Protein AF-A0A673VQR7-F1 (afdb_monomer_lite)

Structure (mmCIF, N/CA/C/O backbone):
data_AF-A0A673VQR7-F1
#
_entry.id   AF-A0A673VQR7-F1
#
loop_
_atom_site.group_PDB
_atom_site.id
_atom_site.type_symbol
_atom_site.label_atom_id
_atom_site.label_alt_id
_atom_site.label_comp_id
_atom_site.label_asym_id
_atom_site.label_entity_id
_atom_site.label_seq_id
_atom_site.pdbx_PDB_ins_code
_atom_site.Cartn_x
_atom_site.Cartn_y
_atom_site.Cartn_z
_atom_site.occupancy
_atom_site.B_iso_or_equiv
_atom_site.auth_seq_id
_atom_site.auth_comp_id
_atom_site.auth_asym_id
_atom_site.auth_atom_id
_atom_site.pdbx_PDB_model_num
ATOM 1 N N . MET A 1 1 ? 17.923 71.046 -31.765 1.00 46.88 1 MET A N 1
ATOM 2 C CA . MET A 1 1 ? 18.774 70.161 -30.947 1.00 46.88 1 MET A CA 1
ATOM 3 C C . MET A 1 1 ? 18.664 70.603 -29.501 1.00 46.88 1 MET A C 1
ATOM 5 O O . MET A 1 1 ? 19.241 71.619 -29.149 1.00 46.88 1 MET A O 1
ATOM 9 N N . ALA A 1 2 ? 17.861 69.900 -28.710 1.00 30.30 2 ALA A N 1
ATOM 10 C CA . ALA A 1 2 ? 17.860 69.980 -27.254 1.00 30.30 2 ALA A CA 1
ATOM 11 C C . ALA A 1 2 ? 17.205 68.692 -26.740 1.00 30.30 2 ALA A C 1
ATOM 13 O O . ALA A 1 2 ? 16.078 68.370 -27.104 1.00 30.30 2 ALA A O 1
ATOM 14 N N . SER A 1 3 ? 17.994 67.927 -26.002 1.00 34.25 3 SER A N 1
ATOM 15 C CA . SER A 1 3 ? 17.718 66.640 -25.373 1.00 34.25 3 SER A CA 1
ATOM 16 C C . SER A 1 3 ? 16.783 66.777 -24.167 1.00 34.25 3 SER A C 1
ATOM 18 O O . SER A 1 3 ? 17.004 67.647 -23.326 1.00 34.25 3 SER A O 1
ATOM 20 N N . SER A 1 4 ? 15.800 65.882 -24.044 1.00 35.25 4 SER A N 1
ATOM 21 C CA . SER A 1 4 ? 15.047 65.645 -22.802 1.00 35.25 4 SER A CA 1
ATOM 22 C C . SER A 1 4 ? 15.502 64.319 -22.173 1.00 35.25 4 SER A C 1
ATOM 24 O O . SER A 1 4 ? 15.684 63.359 -22.921 1.00 35.25 4 SER A O 1
ATOM 26 N N . PRO A 1 5 ? 15.719 64.252 -20.846 1.00 43.72 5 PRO A N 1
ATOM 27 C CA . PRO A 1 5 ? 16.173 63.045 -20.161 1.00 43.72 5 PRO A CA 1
ATOM 28 C C . PRO A 1 5 ? 15.017 62.099 -19.801 1.00 43.72 5 PRO A C 1
ATOM 30 O O . PRO A 1 5 ? 13.896 62.532 -19.530 1.00 43.72 5 PRO A O 1
ATOM 33 N N . ASP A 1 6 ? 15.337 60.806 -19.789 1.00 34.62 6 ASP A N 1
ATOM 34 C CA . ASP A 1 6 ? 14.452 59.676 -19.513 1.00 34.62 6 ASP A CA 1
ATOM 35 C C . ASP A 1 6 ? 13.786 59.741 -18.127 1.00 34.62 6 ASP A C 1
ATOM 37 O O . ASP A 1 6 ? 14.429 59.982 -17.102 1.00 34.62 6 ASP A O 1
ATOM 41 N N . ALA A 1 7 ? 12.481 59.464 -18.088 1.00 36.59 7 ALA A N 1
ATOM 42 C CA . ALA A 1 7 ? 11.731 59.276 -16.854 1.00 36.59 7 ALA A CA 1
ATOM 43 C C . ALA A 1 7 ? 12.044 57.894 -16.252 1.00 36.59 7 ALA A C 1
ATOM 45 O O . ALA A 1 7 ? 11.660 56.859 -16.797 1.00 36.59 7 ALA A O 1
ATOM 46 N N . ILE A 1 8 ? 12.716 57.876 -15.100 1.00 40.53 8 ILE A N 1
ATOM 47 C CA . ILE A 1 8 ? 12.909 56.675 -14.280 1.00 40.53 8 ILE A CA 1
ATOM 48 C C . ILE A 1 8 ? 11.570 56.341 -13.609 1.00 40.53 8 ILE A C 1
ATOM 50 O O . ILE A 1 8 ? 11.167 56.993 -12.647 1.00 40.53 8 ILE A O 1
ATOM 54 N N . VAL A 1 9 ? 10.876 55.320 -14.112 1.00 34.66 9 VAL A N 1
ATOM 55 C CA . VAL A 1 9 ? 9.737 54.703 -13.419 1.00 34.66 9 VAL A CA 1
ATOM 56 C C . VAL A 1 9 ? 10.291 53.715 -12.394 1.00 34.66 9 VAL A C 1
ATOM 58 O O . VAL A 1 9 ? 10.903 52.711 -12.752 1.00 34.66 9 VAL A O 1
ATOM 61 N N . SER A 1 10 ? 10.100 54.012 -11.109 1.00 35.69 10 SER A N 1
ATOM 62 C CA . SER A 1 10 ? 10.433 53.108 -10.011 1.00 35.69 10 SER A CA 1
ATOM 63 C C . SER A 1 10 ? 9.402 51.979 -9.913 1.00 35.69 10 SER A C 1
ATOM 65 O O . SER A 1 10 ? 8.205 52.203 -9.732 1.00 35.69 10 SER A O 1
ATOM 67 N N . SER A 1 11 ? 9.869 50.739 -10.032 1.00 37.12 11 SER A N 1
ATOM 68 C CA . SER A 1 11 ? 9.058 49.539 -9.807 1.00 37.12 11 SER A CA 1
ATOM 69 C C . SER A 1 11 ? 8.718 49.393 -8.313 1.00 37.12 11 SER A C 1
ATOM 71 O O . SER A 1 11 ? 9.606 49.587 -7.478 1.00 37.12 11 SER A O 1
ATOM 73 N N . PRO A 1 12 ? 7.480 49.022 -7.934 1.00 34.28 12 PRO A N 1
ATOM 74 C CA . PRO A 1 12 ? 7.132 48.782 -6.535 1.00 34.28 12 PRO A CA 1
ATOM 75 C C . PRO A 1 12 ? 7.830 47.517 -5.994 1.00 34.28 12 PRO A C 1
ATOM 77 O O . PRO A 1 12 ? 8.168 46.619 -6.772 1.00 34.28 12 PRO A O 1
ATOM 80 N N . PRO A 1 13 ? 8.060 47.421 -4.669 1.00 36.91 13 PRO A N 1
ATOM 81 C CA . PRO A 1 13 ? 8.826 46.331 -4.079 1.00 36.91 13 PRO A CA 1
ATOM 82 C C . PRO A 1 13 ? 8.106 44.994 -4.272 1.00 36.91 13 PRO A C 1
ATOM 84 O O . PRO A 1 13 ? 6.915 44.855 -3.985 1.00 36.91 13 PRO A O 1
ATOM 87 N N . ALA A 1 14 ? 8.850 44.002 -4.760 1.00 34.88 14 ALA A N 1
ATOM 88 C CA . ALA A 1 14 ? 8.370 42.641 -4.923 1.00 34.88 14 ALA A CA 1
ATOM 89 C C . ALA A 1 14 ? 7.963 42.068 -3.557 1.00 34.88 14 ALA A C 1
ATOM 91 O O . ALA A 1 14 ? 8.796 41.880 -2.670 1.00 34.88 14 ALA A O 1
ATOM 92 N N . PHE A 1 15 ? 6.672 41.779 -3.395 1.00 32.69 15 PHE A N 1
ATOM 93 C CA . PHE A 1 15 ? 6.171 40.966 -2.294 1.00 32.69 15 PHE A CA 1
ATOM 94 C C . PHE A 1 15 ? 6.866 39.598 -2.349 1.00 32.69 15 PHE A C 1
ATOM 96 O O . PHE A 1 15 ? 6.604 38.796 -3.247 1.00 32.69 15 PHE A O 1
ATOM 103 N N . LEU A 1 16 ? 7.752 39.328 -1.388 1.00 38.25 16 LEU A N 1
ATOM 104 C CA . LEU A 1 16 ? 8.302 37.996 -1.147 1.00 38.25 16 LEU A CA 1
ATOM 105 C C . LEU A 1 16 ? 7.161 37.089 -0.679 1.00 38.25 16 LEU A C 1
ATOM 107 O O . LEU A 1 16 ? 6.809 37.038 0.499 1.00 38.25 16 LEU A O 1
ATOM 111 N N . ARG A 1 17 ? 6.536 36.401 -1.634 1.00 32.34 17 ARG A N 1
ATOM 112 C CA . ARG A 1 17 ? 5.533 35.377 -1.367 1.00 32.34 17 ARG A CA 1
ATOM 113 C C . ARG A 1 17 ? 6.264 34.173 -0.773 1.00 32.34 17 ARG A C 1
ATOM 115 O O . ARG A 1 17 ? 6.967 33.465 -1.486 1.00 32.34 17 ARG A O 1
ATOM 122 N N . SER A 1 18 ? 6.133 33.982 0.539 1.00 39.06 18 SER A N 1
ATOM 123 C CA . SER A 1 18 ? 6.573 32.757 1.212 1.00 39.06 18 SER A CA 1
ATOM 124 C C . SER A 1 18 ? 5.939 31.554 0.505 1.00 39.06 18 SER A C 1
ATOM 126 O O . SER A 1 18 ? 4.726 31.548 0.269 1.00 39.06 18 SER A O 1
ATOM 128 N N . GLY A 1 19 ? 6.775 30.605 0.082 1.00 32.03 19 GLY A N 1
ATOM 129 C CA . GLY A 1 19 ? 6.389 29.477 -0.763 1.00 32.03 19 GLY A CA 1
ATOM 130 C C . GLY A 1 19 ? 5.253 28.656 -0.154 1.00 32.03 19 GLY A C 1
ATOM 131 O O . GLY A 1 19 ? 5.238 28.360 1.039 1.00 32.03 19 GLY A O 1
ATOM 132 N N . SER A 1 20 ? 4.279 28.299 -0.988 1.00 36.16 20 SER A N 1
ATOM 133 C CA . SER A 1 20 ? 3.212 27.365 -0.631 1.00 36.16 20 SER A CA 1
ATOM 134 C C . SER A 1 20 ? 3.778 25.947 -0.525 1.00 36.16 20 SER A C 1
ATOM 136 O O . SER A 1 20 ? 4.607 25.554 -1.340 1.00 36.16 20 SER A O 1
ATOM 138 N N . VAL A 1 21 ? 3.256 25.147 0.410 1.00 43.09 21 VAL A N 1
ATOM 139 C CA . VAL A 1 21 ? 3.548 23.704 0.589 1.00 43.09 21 VAL A CA 1
ATOM 140 C C . VAL A 1 21 ? 3.278 22.879 -0.688 1.00 43.09 21 VAL A C 1
ATOM 142 O O . VAL A 1 21 ? 3.740 21.751 -0.808 1.00 43.09 21 VAL A O 1
ATOM 145 N N . TYR A 1 22 ? 2.564 23.457 -1.658 1.00 38.53 22 TYR A N 1
ATOM 146 C CA . TYR A 1 22 ? 2.269 22.873 -2.967 1.00 38.53 22 TYR A CA 1
ATOM 147 C C . TYR A 1 22 ? 3.142 23.406 -4.111 1.00 38.53 22 TYR A C 1
ATOM 149 O O . TYR A 1 22 ? 2.782 23.193 -5.267 1.00 38.53 22 TYR A O 1
ATOM 157 N N . GLU A 1 23 ? 4.249 24.111 -3.854 1.00 37.47 23 GLU A N 1
ATOM 158 C CA . GLU A 1 23 ? 5.221 24.337 -4.928 1.00 37.47 23 GLU A CA 1
ATOM 159 C C . GLU A 1 23 ? 5.830 22.987 -5.329 1.00 37.47 23 GLU A C 1
ATOM 161 O O . GLU A 1 23 ? 6.532 22.372 -4.521 1.00 37.47 23 GLU A O 1
ATOM 166 N N . PRO A 1 24 ? 5.591 22.501 -6.564 1.00 41.00 24 PRO A N 1
ATOM 167 C CA . PRO A 1 24 ? 6.365 21.390 -7.080 1.00 41.00 24 PRO A CA 1
ATOM 168 C C . PRO A 1 24 ? 7.814 21.864 -7.058 1.00 41.00 24 PRO A C 1
ATOM 170 O O . PRO A 1 24 ? 8.102 22.946 -7.576 1.00 41.00 24 PRO A O 1
ATOM 173 N N . LEU A 1 25 ? 8.704 21.083 -6.439 1.00 43.88 25 LEU A N 1
ATOM 174 C CA . LEU A 1 25 ? 10.150 21.278 -6.533 1.00 43.88 25 LEU A CA 1
ATOM 175 C C . LEU A 1 25 ? 10.477 21.751 -7.951 1.00 43.88 25 LEU A C 1
ATOM 177 O O . LEU A 1 25 ? 10.109 21.059 -8.903 1.00 43.88 25 LEU A O 1
ATOM 181 N N . LYS A 1 26 ? 11.059 22.960 -8.050 1.00 41.78 26 LYS A N 1
ATOM 182 C CA . LYS A 1 26 ? 11.500 23.640 -9.278 1.00 41.78 26 LYS A CA 1
ATOM 183 C C . LYS A 1 26 ? 11.630 22.640 -10.413 1.00 41.78 26 LYS A C 1
ATOM 185 O O . LYS A 1 26 ? 12.503 21.779 -10.335 1.00 41.78 26 LYS A O 1
ATOM 190 N N . SER A 1 27 ? 10.718 22.757 -11.382 1.00 41.06 27 SER A N 1
ATOM 191 C CA . SER A 1 27 ? 10.619 21.956 -12.603 1.00 41.06 27 SER A CA 1
ATOM 192 C C . SER A 1 27 ? 11.873 21.127 -12.842 1.00 41.06 27 SER A C 1
ATOM 194 O O . SER A 1 27 ? 12.923 21.691 -13.166 1.00 41.06 27 SER A O 1
ATOM 196 N N . ILE A 1 28 ? 11.764 19.809 -12.674 1.00 46.84 28 ILE A N 1
ATOM 197 C CA . ILE A 1 28 ? 12.757 18.876 -13.192 1.00 46.84 28 ILE A CA 1
ATOM 198 C C . ILE A 1 28 ? 12.891 19.242 -14.672 1.00 46.84 28 ILE A C 1
ATOM 200 O O . ILE A 1 28 ? 11.970 19.020 -15.457 1.00 46.84 28 ILE A O 1
ATOM 204 N N . HIS A 1 29 ? 13.972 19.935 -15.028 1.00 42.72 29 HIS A N 1
ATOM 205 C CA . HIS A 1 29 ? 14.211 20.381 -16.389 1.00 42.72 29 HIS A CA 1
ATOM 206 C C . HIS A 1 29 ? 14.661 19.138 -17.148 1.00 42.72 29 HIS A C 1
ATOM 208 O O . HIS A 1 29 ? 15.849 18.853 -17.251 1.00 42.72 29 HIS A O 1
ATOM 214 N N . LEU A 1 30 ? 13.685 18.329 -17.554 1.00 49.88 30 LEU A N 1
ATOM 215 C CA . LEU A 1 30 ? 13.892 17.050 -18.208 1.00 49.88 30 LEU A CA 1
ATOM 216 C C . LEU A 1 30 ? 14.210 17.312 -19.679 1.00 49.88 30 LEU A C 1
ATOM 218 O O . LEU A 1 30 ? 13.327 17.774 -20.408 1.00 49.88 30 LEU A O 1
ATOM 222 N N . PRO A 1 31 ? 15.442 17.048 -20.143 1.00 48.34 31 PRO A N 1
ATOM 223 C CA . PRO A 1 31 ? 15.696 16.979 -21.570 1.00 48.34 31 PRO A CA 1
ATOM 224 C C . PRO A 1 31 ? 14.844 15.826 -22.109 1.00 48.34 31 PRO A C 1
ATOM 226 O O . PRO A 1 31 ? 14.870 14.743 -21.535 1.00 48.34 31 PRO A O 1
ATOM 229 N N . ARG A 1 32 ? 14.072 16.052 -23.175 1.00 51.59 32 ARG A N 1
ATOM 230 C CA . ARG A 1 32 ? 13.506 14.968 -23.986 1.00 51.59 32 ARG A CA 1
ATOM 231 C C . ARG A 1 32 ? 14.492 14.690 -25.118 1.00 51.59 32 ARG A C 1
ATOM 233 O O . ARG A 1 32 ? 14.594 15.529 -26.009 1.00 51.59 32 ARG A O 1
ATOM 240 N N . PRO A 1 33 ? 15.234 13.576 -25.106 1.00 56.22 33 PRO A N 1
ATOM 241 C CA . PRO A 1 33 ? 15.997 13.145 -26.260 1.00 56.22 33 PRO A CA 1
ATOM 242 C C . PRO A 1 33 ? 15.054 12.376 -27.190 1.00 56.22 33 PRO A C 1
ATOM 244 O O . PRO A 1 33 ? 14.460 11.368 -26.809 1.00 56.22 33 PRO A O 1
ATOM 247 N N . ASP A 1 34 ? 14.935 12.829 -28.434 1.00 57.72 34 ASP A N 1
ATOM 248 C CA . ASP A 1 34 ? 14.020 12.262 -29.435 1.00 57.72 34 ASP A CA 1
ATOM 249 C C . ASP A 1 34 ? 14.403 10.839 -29.923 1.00 57.72 34 ASP A C 1
ATOM 251 O O . ASP A 1 34 ? 13.742 10.294 -30.800 1.00 57.72 34 ASP A O 1
ATOM 255 N N . ASN A 1 35 ? 15.406 10.191 -29.306 1.00 62.81 35 ASN A N 1
ATOM 256 C CA . ASN A 1 35 ? 15.909 8.843 -29.627 1.00 62.81 35 ASN A CA 1
ATOM 257 C C . ASN A 1 35 ? 16.035 7.911 -28.396 1.00 62.81 35 ASN A C 1
ATOM 259 O O . ASN A 1 35 ? 16.900 7.038 -28.365 1.00 62.81 35 ASN A O 1
ATOM 263 N N . GLU A 1 36 ? 15.225 8.086 -27.349 1.00 72.25 36 GLU A N 1
ATOM 264 C CA . GLU A 1 36 ? 15.289 7.204 -26.170 1.00 72.25 36 GLU A CA 1
ATOM 265 C C . GLU A 1 36 ? 14.647 5.832 -26.411 1.00 72.25 36 GLU A C 1
ATOM 267 O O . GLU A 1 36 ? 13.477 5.731 -26.812 1.00 72.25 36 GLU A O 1
ATOM 272 N N . THR A 1 37 ? 15.385 4.770 -26.075 1.00 84.88 37 THR A N 1
ATOM 273 C CA . THR A 1 37 ? 14.832 3.414 -26.028 1.00 84.88 37 THR A CA 1
ATOM 274 C C . THR A 1 37 ? 13.786 3.303 -24.912 1.00 84.88 37 THR A C 1
ATOM 276 O O . THR A 1 37 ? 13.756 4.099 -23.970 1.00 84.88 37 THR A O 1
ATOM 279 N N . LEU A 1 38 ? 12.900 2.301 -24.984 1.00 85.31 38 LEU A N 1
ATOM 280 C CA . LEU A 1 38 ? 11.934 2.044 -23.906 1.00 85.31 38 LEU A CA 1
ATOM 281 C C . LEU A 1 38 ? 12.639 1.840 -22.555 1.00 85.31 38 LEU A C 1
ATOM 283 O O . LEU A 1 38 ? 12.142 2.287 -21.523 1.00 85.31 38 LEU A O 1
ATOM 287 N N . TRP A 1 39 ? 13.812 1.205 -22.578 1.00 87.81 39 TRP A N 1
ATOM 288 C CA . TRP A 1 39 ? 14.623 0.978 -21.392 1.00 87.81 39 TRP A CA 1
ATOM 289 C C . TRP A 1 39 ? 15.126 2.289 -20.781 1.00 87.81 39 TRP A C 1
ATOM 291 O O . TRP A 1 39 ? 14.998 2.466 -19.572 1.00 87.81 39 TRP A O 1
ATOM 301 N N . ASP A 1 40 ? 15.616 3.232 -21.593 1.00 87.69 40 ASP A N 1
ATOM 302 C CA . ASP A 1 40 ? 16.097 4.537 -21.110 1.00 87.69 40 ASP A CA 1
ATOM 303 C C . ASP A 1 40 ? 14.972 5.331 -20.435 1.00 87.69 40 ASP A C 1
ATOM 305 O O . ASP A 1 40 ? 15.157 5.892 -19.353 1.00 87.69 40 ASP A O 1
ATOM 309 N N . LYS A 1 41 ? 13.767 5.288 -21.019 1.00 89.06 41 LYS A N 1
ATOM 310 C CA . LYS A 1 41 ? 12.567 5.913 -20.441 1.00 89.06 41 LYS A CA 1
ATOM 311 C C . LYS A 1 41 ? 12.201 5.294 -19.096 1.00 89.06 41 LYS A C 1
ATOM 313 O O . LYS A 1 41 ? 11.927 6.014 -18.137 1.00 89.06 41 LYS A O 1
ATOM 318 N N . LEU A 1 42 ? 12.191 3.964 -18.998 1.00 90.62 42 LEU A N 1
ATOM 319 C CA . LEU A 1 42 ? 11.897 3.297 -17.730 1.00 90.62 42 LEU A CA 1
ATOM 320 C C . LEU A 1 42 ? 13.003 3.517 -16.694 1.00 90.62 42 LEU A C 1
ATOM 322 O O . LEU A 1 42 ? 12.688 3.692 -15.515 1.00 90.62 42 LEU A O 1
ATOM 326 N N . ASP A 1 43 ? 14.279 3.538 -17.094 1.00 90.81 43 ASP A N 1
ATOM 327 C CA . ASP A 1 43 ? 15.399 3.843 -16.195 1.00 90.81 43 ASP A CA 1
ATOM 328 C C . ASP A 1 43 ? 15.270 5.256 -15.635 1.00 90.81 43 ASP A C 1
ATOM 330 O O . ASP A 1 43 ? 15.444 5.479 -14.436 1.00 90.81 43 ASP A O 1
ATOM 334 N N . HIS A 1 44 ? 14.875 6.202 -16.481 1.00 90.69 44 HIS A N 1
ATOM 335 C CA . HIS A 1 44 ? 14.595 7.562 -16.067 1.00 90.69 44 HIS A CA 1
ATOM 336 C C . HIS A 1 44 ? 13.514 7.622 -14.971 1.00 90.69 44 HIS A C 1
ATOM 338 O O . HIS A 1 44 ? 13.752 8.187 -13.898 1.00 90.69 44 HIS A O 1
ATOM 344 N N . TYR A 1 45 ? 12.363 6.972 -15.180 1.00 92.38 45 TYR A N 1
ATOM 345 C CA . TYR A 1 45 ? 11.301 6.906 -14.168 1.00 92.38 45 TYR A CA 1
ATOM 346 C C . TYR A 1 45 ? 11.719 6.149 -12.908 1.00 92.38 45 TYR A C 1
ATOM 348 O O . TYR A 1 45 ? 11.367 6.557 -11.803 1.00 92.38 45 TYR A O 1
ATOM 356 N N . TYR A 1 46 ? 12.506 5.086 -13.046 1.00 93.38 46 TYR A N 1
ATOM 357 C CA . TYR A 1 46 ? 13.038 4.338 -11.911 1.00 93.38 46 TYR A CA 1
ATOM 358 C C . TYR A 1 46 ? 13.943 5.197 -11.034 1.00 93.38 46 TYR A C 1
ATOM 360 O O . TYR A 1 46 ? 13.792 5.185 -9.816 1.00 93.38 46 TYR A O 1
ATOM 368 N N . ARG A 1 47 ? 14.828 6.006 -11.625 1.00 92.50 47 ARG A N 1
ATOM 369 C CA . ARG A 1 47 ? 15.668 6.944 -10.863 1.00 92.50 47 ARG A CA 1
ATOM 370 C C . ARG A 1 47 ? 14.829 7.973 -10.108 1.00 92.50 47 ARG A C 1
ATOM 372 O O . ARG A 1 47 ? 15.135 8.272 -8.952 1.00 92.50 47 ARG A O 1
ATOM 379 N N . ILE A 1 48 ? 13.762 8.480 -10.728 1.00 92.12 48 ILE A N 1
ATOM 380 C CA . ILE A 1 48 ? 12.806 9.369 -10.055 1.00 92.12 48 ILE A CA 1
ATOM 381 C C . ILE A 1 48 ? 12.161 8.640 -8.874 1.00 92.12 48 ILE A C 1
ATOM 383 O O . ILE A 1 48 ? 12.306 9.097 -7.748 1.00 92.12 48 ILE A O 1
ATOM 387 N N . VAL A 1 49 ? 11.531 7.482 -9.093 1.00 92.75 49 VAL A N 1
ATOM 388 C CA . VAL A 1 49 ? 10.858 6.717 -8.028 1.00 92.75 49 VAL A CA 1
ATOM 389 C C . VAL A 1 49 ? 11.820 6.356 -6.896 1.00 92.75 49 VAL A C 1
ATOM 391 O O . VAL A 1 49 ? 11.489 6.493 -5.721 1.00 92.75 49 VAL A O 1
ATOM 394 N N . LYS A 1 50 ? 13.049 5.964 -7.221 1.00 91.88 50 LYS A N 1
ATOM 395 C CA . LYS A 1 50 ? 14.054 5.612 -6.220 1.00 91.88 50 LYS A CA 1
ATOM 396 C C . LYS A 1 50 ? 14.459 6.801 -5.352 1.00 91.88 50 LYS A C 1
ATOM 398 O O . LYS A 1 50 ? 14.572 6.653 -4.139 1.00 91.88 50 LYS A O 1
ATOM 403 N N . SER A 1 51 ? 14.660 7.968 -5.964 1.00 89.25 51 SER A N 1
ATOM 404 C CA . SER A 1 51 ? 15.103 9.179 -5.263 1.00 89.25 51 SER A CA 1
ATOM 405 C C . SER A 1 51 ? 13.992 9.887 -4.488 1.00 89.25 51 SER A C 1
ATOM 407 O O . SER A 1 51 ? 14.281 10.506 -3.467 1.00 89.25 51 SER A O 1
ATOM 409 N N . THR A 1 52 ? 12.737 9.799 -4.938 1.00 88.69 52 THR A N 1
ATOM 410 C CA . THR A 1 52 ? 11.618 10.540 -4.332 1.00 88.69 52 THR A CA 1
ATOM 411 C C . THR A 1 52 ? 10.731 9.691 -3.434 1.00 88.69 52 THR A C 1
ATOM 413 O O . THR A 1 52 ? 10.167 10.225 -2.484 1.00 88.69 52 THR A O 1
ATOM 416 N N . LEU A 1 53 ? 10.602 8.391 -3.714 1.00 89.75 53 LEU A N 1
ATOM 417 C CA . LEU A 1 53 ? 9.727 7.481 -2.977 1.00 89.75 53 LEU A CA 1
ATOM 418 C C . LEU A 1 53 ? 10.539 6.491 -2.147 1.00 89.75 53 LEU A C 1
ATOM 420 O O . LEU A 1 53 ? 10.507 6.547 -0.920 1.00 89.75 53 LEU A O 1
ATOM 424 N N . LEU A 1 54 ? 11.287 5.600 -2.807 1.00 89.56 54 LEU A N 1
ATOM 425 C CA . LEU A 1 54 ? 11.903 4.443 -2.142 1.00 89.56 54 LEU A CA 1
ATOM 426 C C . LEU A 1 54 ? 12.908 4.842 -1.056 1.00 89.56 54 LEU A C 1
ATOM 428 O O . LEU A 1 54 ? 13.012 4.152 -0.047 1.00 89.56 54 LEU A O 1
ATOM 432 N N . LEU A 1 55 ? 13.600 5.972 -1.235 1.00 89.25 55 LEU A N 1
ATOM 433 C CA . LEU A 1 55 ? 14.537 6.521 -0.251 1.00 89.25 55 LEU A CA 1
ATOM 434 C C . LEU A 1 55 ? 13.894 6.774 1.123 1.00 89.25 55 LEU A C 1
ATOM 436 O O . LEU A 1 55 ? 14.563 6.636 2.143 1.00 89.25 55 LEU A O 1
ATOM 440 N N . TYR A 1 56 ? 12.613 7.142 1.148 1.00 88.06 56 TYR A N 1
ATOM 441 C CA . TYR A 1 56 ? 11.893 7.517 2.367 1.00 88.06 56 TYR A CA 1
ATOM 442 C C . TYR A 1 56 ? 11.029 6.384 2.927 1.00 88.06 56 TYR A C 1
ATOM 444 O O . TYR A 1 56 ? 10.344 6.579 3.931 1.00 88.06 56 TYR A O 1
ATOM 452 N N . GLN A 1 57 ? 11.028 5.207 2.295 1.00 92.75 57 GLN A N 1
ATOM 453 C CA . GLN A 1 57 ? 10.238 4.082 2.777 1.00 92.75 57 GLN A CA 1
ATOM 454 C C . GLN A 1 57 ? 10.775 3.582 4.122 1.00 92.75 57 GLN A C 1
ATOM 456 O O . GLN A 1 57 ? 11.959 3.270 4.264 1.00 92.75 57 GLN A O 1
ATOM 461 N N . SER A 1 58 ? 9.886 3.430 5.104 1.00 90.50 58 SER A N 1
ATOM 462 C CA . SER A 1 58 ? 10.257 2.908 6.417 1.00 90.50 58 SER A CA 1
ATOM 463 C C . SER A 1 58 ? 10.802 1.476 6.316 1.00 90.50 58 SER A C 1
ATOM 465 O O . SER A 1 58 ? 10.139 0.593 5.753 1.00 90.50 58 SER A O 1
ATOM 467 N N . PRO A 1 59 ? 11.985 1.182 6.885 1.00 88.69 59 PRO A N 1
ATOM 468 C CA . PRO A 1 59 ? 12.555 -0.155 6.832 1.00 88.69 59 PRO A CA 1
ATOM 469 C C . PRO A 1 59 ? 11.798 -1.157 7.714 1.00 88.69 59 PRO A C 1
ATOM 471 O O . PRO A 1 59 ? 11.834 -2.347 7.408 1.00 88.69 59 PRO A O 1
ATOM 474 N N . THR A 1 60 ? 11.105 -0.699 8.758 1.00 89.00 60 THR A N 1
ATOM 475 C CA . THR A 1 60 ? 10.375 -1.554 9.704 1.00 89.00 60 THR A CA 1
ATOM 476 C C . THR A 1 60 ? 8.965 -1.859 9.215 1.00 89.00 60 THR A C 1
ATOM 478 O O . THR A 1 60 ? 8.615 -3.020 9.030 1.00 89.00 60 THR A O 1
ATOM 481 N N . THR A 1 61 ? 8.167 -0.823 8.957 1.00 88.88 61 THR A N 1
ATOM 482 C CA . THR A 1 61 ? 6.749 -0.971 8.594 1.00 88.88 61 THR A CA 1
ATOM 483 C C . THR A 1 61 ? 6.523 -1.004 7.088 1.00 88.88 61 THR A C 1
ATOM 485 O O . THR A 1 61 ? 5.548 -1.587 6.647 1.00 88.88 61 THR A O 1
ATOM 488 N N . GLY A 1 62 ? 7.387 -0.386 6.276 1.00 91.44 62 GLY A N 1
ATOM 489 C CA . GLY A 1 62 ? 7.130 -0.187 4.845 1.00 91.44 62 GLY A CA 1
ATOM 490 C C . GLY A 1 62 ? 6.246 1.015 4.504 1.00 91.44 62 GLY A C 1
ATOM 491 O O . GLY A 1 62 ? 5.974 1.230 3.322 1.00 91.44 62 GLY A O 1
ATOM 492 N N . LEU A 1 63 ? 5.803 1.790 5.500 1.00 92.25 63 LEU A N 1
ATOM 493 C CA . LEU A 1 63 ? 5.011 3.004 5.294 1.00 92.25 63 LEU A CA 1
ATOM 494 C C . LEU A 1 63 ? 5.860 4.158 4.750 1.00 92.25 63 LEU A C 1
ATOM 496 O O . LEU A 1 63 ? 7.076 4.200 4.959 1.00 92.25 63 LEU A O 1
ATOM 500 N N . PHE A 1 64 ? 5.195 5.110 4.098 1.00 90.81 64 PHE A N 1
ATOM 501 C CA . PHE A 1 64 ? 5.811 6.340 3.611 1.00 90.81 64 PHE A CA 1
ATOM 502 C C . PHE A 1 64 ? 5.424 7.527 4.508 1.00 90.81 64 PHE A C 1
ATOM 504 O O . PHE A 1 64 ? 4.252 7.655 4.885 1.00 90.81 64 PHE A O 1
ATOM 511 N N . PRO A 1 65 ? 6.381 8.398 4.872 1.00 89.06 65 PRO A N 1
ATOM 512 C CA . PRO A 1 65 ? 6.094 9.596 5.645 1.00 89.06 65 PRO A CA 1
ATOM 513 C C . PRO A 1 65 ? 5.320 10.616 4.805 1.00 89.06 65 PRO A C 1
ATOM 515 O O . PRO A 1 65 ? 5.542 10.762 3.606 1.00 89.06 65 PRO A O 1
ATOM 518 N N . THR A 1 66 ? 4.432 11.364 5.460 1.00 84.38 66 THR A N 1
ATOM 519 C CA . THR A 1 66 ? 3.617 12.412 4.815 1.00 84.38 66 THR A CA 1
ATOM 520 C C . THR A 1 66 ? 4.479 13.589 4.356 1.00 84.38 66 THR A C 1
ATOM 522 O O . THR A 1 66 ? 4.180 14.255 3.367 1.00 84.38 66 THR A O 1
ATOM 525 N N . LYS A 1 67 ? 5.557 13.870 5.095 1.00 80.56 67 LYS A N 1
ATOM 526 C CA . LYS A 1 67 ? 6.524 14.914 4.767 1.00 80.56 67 LYS A CA 1
ATOM 527 C C . LYS A 1 67 ? 7.913 14.307 4.723 1.00 80.56 67 LYS A C 1
ATOM 529 O O . LYS A 1 67 ? 8.316 13.593 5.631 1.00 80.56 67 LYS A O 1
ATOM 534 N N . THR A 1 68 ? 8.649 14.635 3.671 1.00 74.44 68 THR A N 1
ATOM 535 C CA . THR A 1 68 ? 10.045 14.218 3.478 1.00 74.44 68 THR A CA 1
ATOM 536 C C . THR A 1 68 ? 11.041 15.162 4.153 1.00 74.44 68 THR A C 1
ATOM 538 O O . THR A 1 68 ? 12.232 14.866 4.221 1.00 74.44 68 THR A O 1
ATOM 541 N N . CYS A 1 69 ? 10.564 16.306 4.649 1.00 63.31 69 CYS A N 1
ATOM 542 C CA . CYS A 1 69 ? 11.350 17.334 5.311 1.00 63.31 69 CYS A CA 1
ATOM 543 C C . CYS A 1 69 ? 10.810 17.621 6.722 1.00 63.31 69 CYS A C 1
ATOM 545 O O . CYS A 1 69 ? 9.620 17.877 6.914 1.00 63.31 69 CYS A O 1
ATOM 547 N N . GLY A 1 70 ? 11.719 17.606 7.702 1.00 62.31 70 GLY A N 1
ATOM 548 C CA . GLY A 1 70 ? 11.406 17.721 9.129 1.00 62.31 70 GLY A CA 1
ATOM 549 C C . GLY A 1 70 ? 11.234 16.363 9.818 1.00 62.31 70 GLY A C 1
ATOM 550 O O . GLY A 1 70 ? 11.147 15.331 9.163 1.00 62.31 70 GLY A O 1
ATOM 551 N N . ASP A 1 71 ? 11.185 16.374 11.150 1.00 70.25 71 ASP A N 1
ATOM 552 C CA . ASP A 1 71 ? 11.022 15.176 11.992 1.00 70.25 71 ASP A CA 1
ATOM 553 C C . ASP A 1 71 ? 9.543 14.736 12.093 1.00 70.25 71 ASP A C 1
ATOM 555 O O . ASP A 1 71 ? 9.018 14.446 13.168 1.00 70.25 71 ASP A O 1
ATOM 559 N N . ASP A 1 72 ? 8.812 14.780 10.971 1.00 73.12 72 ASP A N 1
ATOM 560 C CA . ASP A 1 72 ? 7.391 14.421 10.937 1.00 73.12 72 ASP A CA 1
ATOM 561 C C . ASP A 1 72 ? 7.238 12.904 10.795 1.00 73.12 72 ASP A C 1
ATOM 563 O O . ASP A 1 72 ? 7.266 12.338 9.703 1.00 73.12 72 ASP A O 1
ATOM 567 N N . GLN A 1 73 ? 7.050 12.241 11.932 1.00 82.31 73 GLN A N 1
ATOM 568 C CA . GLN A 1 73 ? 6.941 10.784 12.034 1.00 82.31 73 GLN A CA 1
ATOM 569 C C . GLN A 1 73 ? 5.550 10.244 11.654 1.00 82.31 73 GLN A C 1
ATOM 571 O O . GLN A 1 73 ? 5.198 9.117 12.008 1.00 82.31 73 GLN A O 1
ATOM 576 N N . LYS A 1 74 ? 4.731 11.040 10.953 1.00 87.38 74 LYS A N 1
ATOM 577 C CA . LYS A 1 74 ? 3.356 10.698 10.566 1.00 87.38 74 LYS A CA 1
ATOM 578 C C . LYS A 1 74 ? 3.294 10.093 9.165 1.00 87.38 74 LYS A C 1
ATOM 580 O O . LYS A 1 74 ? 3.679 10.723 8.178 1.00 87.38 74 LYS A O 1
ATOM 585 N N . ALA A 1 75 ? 2.703 8.910 9.069 1.00 88.88 75 ALA A N 1
ATOM 586 C CA . ALA A 1 75 ? 2.342 8.239 7.829 1.00 88.88 75 ALA A CA 1
ATOM 587 C C . ALA A 1 75 ? 0.824 8.258 7.650 1.00 88.88 75 ALA A C 1
ATOM 589 O O . ALA A 1 75 ? 0.084 7.761 8.502 1.00 88.88 75 ALA A O 1
ATOM 590 N N . LYS A 1 76 ? 0.356 8.786 6.518 1.00 89.31 76 LYS A N 1
ATOM 591 C CA . LYS A 1 76 ? -1.025 8.599 6.072 1.00 89.31 76 LYS A CA 1
ATOM 592 C C . LYS A 1 76 ? -1.112 7.354 5.195 1.00 89.31 76 LYS A C 1
ATOM 594 O O . LYS A 1 76 ? -0.320 7.188 4.264 1.00 89.31 76 LYS A O 1
ATOM 599 N N . ILE A 1 77 ? -2.097 6.495 5.459 1.00 89.75 77 ILE A N 1
ATOM 600 C CA . ILE A 1 77 ? -2.300 5.263 4.680 1.00 89.75 77 ILE A CA 1
ATOM 601 C C . ILE A 1 77 ? -2.575 5.583 3.210 1.00 89.75 77 ILE A C 1
ATOM 603 O O . ILE A 1 77 ? -2.014 4.943 2.329 1.00 89.75 77 ILE A O 1
ATOM 607 N N . HIS A 1 78 ? -3.383 6.604 2.936 1.00 89.31 78 HIS A N 1
ATOM 608 C CA . HIS A 1 78 ? -3.703 7.024 1.574 1.00 89.31 78 HIS A CA 1
ATOM 609 C C . HIS A 1 78 ? -2.462 7.445 0.766 1.00 89.31 78 HIS A C 1
ATOM 611 O O . HIS A 1 78 ? -2.296 7.021 -0.377 1.00 89.31 78 HIS A O 1
ATOM 617 N N . ASP A 1 79 ? -1.550 8.205 1.373 1.00 90.62 79 ASP A N 1
ATOM 618 C CA . ASP A 1 79 ? -0.314 8.630 0.707 1.00 90.62 79 ASP A CA 1
ATOM 619 C C . ASP A 1 79 ? 0.598 7.424 0.458 1.00 90.62 79 ASP A C 1
ATOM 621 O O . ASP A 1 79 ? 1.130 7.251 -0.639 1.00 90.62 79 ASP A O 1
ATOM 625 N N . SER A 1 80 ? 0.693 6.525 1.443 1.00 93.38 80 SER A N 1
ATOM 626 C CA . SER A 1 80 ? 1.436 5.268 1.319 1.00 93.38 80 SER A CA 1
ATOM 627 C C . SER A 1 80 ? 0.887 4.373 0.199 1.00 93.38 80 SER A C 1
ATOM 629 O O . SER A 1 80 ? 1.668 3.787 -0.551 1.00 93.38 80 SER A O 1
ATOM 631 N N . LEU A 1 81 ? -0.438 4.319 0.020 1.00 94.25 81 LEU A N 1
ATOM 632 C CA . LEU A 1 81 ? -1.082 3.577 -1.067 1.00 94.25 81 LEU A CA 1
ATOM 633 C C . LEU A 1 81 ? -0.685 4.103 -2.442 1.00 94.25 81 LEU A C 1
ATOM 635 O O . LEU A 1 81 ? -0.350 3.311 -3.319 1.00 94.25 81 LEU A O 1
ATOM 639 N N . TYR A 1 82 ? -0.685 5.422 -2.644 1.00 93.69 82 TYR A N 1
ATOM 640 C CA . TYR A 1 82 ? -0.253 5.989 -3.922 1.00 93.69 82 TYR A CA 1
ATOM 641 C C . TYR A 1 82 ? 1.227 5.764 -4.191 1.00 93.69 82 TYR A C 1
ATOM 643 O O . TYR A 1 82 ? 1.604 5.487 -5.331 1.00 93.69 82 TYR A O 1
ATOM 651 N N . CYS A 1 83 ? 2.055 5.822 -3.150 1.00 93.94 83 CYS A N 1
ATOM 652 C CA . CYS A 1 83 ? 3.471 5.507 -3.269 1.00 93.94 83 CYS A CA 1
ATOM 653 C C . CYS A 1 83 ? 3.680 4.049 -3.714 1.00 93.94 83 CYS A C 1
ATOM 655 O O . CYS A 1 83 ? 4.415 3.790 -4.669 1.00 93.94 83 CYS A O 1
ATOM 657 N N . ALA A 1 84 ? 2.973 3.108 -3.080 1.00 95.12 84 ALA A N 1
ATOM 658 C CA . ALA A 1 84 ? 3.003 1.693 -3.442 1.00 95.12 84 ALA A CA 1
ATOM 659 C C . ALA A 1 84 ? 2.471 1.448 -4.863 1.00 95.12 84 ALA A C 1
ATOM 661 O O . ALA A 1 84 ? 3.094 0.719 -5.633 1.00 95.12 84 ALA A O 1
ATOM 662 N N . ALA A 1 85 ? 1.361 2.090 -5.239 1.00 95.06 85 ALA A N 1
ATOM 663 C CA . ALA A 1 85 ? 0.780 1.983 -6.574 1.00 95.06 85 ALA A CA 1
ATOM 664 C C . ALA A 1 85 ? 1.730 2.515 -7.659 1.00 95.06 85 ALA A C 1
ATOM 666 O O . ALA A 1 85 ? 1.861 1.891 -8.710 1.00 95.06 85 ALA A O 1
ATOM 667 N N . GLY A 1 86 ? 2.437 3.620 -7.402 1.00 94.31 86 GLY A N 1
ATOM 668 C CA . GLY A 1 86 ? 3.439 4.168 -8.319 1.00 94.31 86 GLY A CA 1
ATOM 669 C C . GLY A 1 86 ? 4.632 3.231 -8.527 1.00 94.31 86 GLY A C 1
ATOM 670 O O . GLY A 1 86 ? 5.030 2.986 -9.668 1.00 94.31 86 GLY A O 1
ATOM 671 N N . ALA A 1 87 ? 5.169 2.660 -7.443 1.00 95.25 87 ALA A N 1
ATOM 672 C CA . ALA A 1 87 ? 6.248 1.673 -7.520 1.00 95.25 87 ALA A CA 1
ATOM 673 C C . ALA A 1 87 ? 5.802 0.401 -8.262 1.00 95.25 87 ALA A C 1
ATOM 675 O O . ALA A 1 87 ? 6.495 -0.067 -9.166 1.00 95.25 87 ALA A O 1
ATOM 676 N N . TRP A 1 88 ? 4.612 -0.113 -7.942 1.00 96.12 88 TRP A N 1
ATOM 677 C CA . TRP A 1 88 ? 4.027 -1.288 -8.586 1.00 96.12 88 TRP A CA 1
ATOM 678 C C . TRP A 1 88 ? 3.756 -1.072 -10.078 1.00 96.12 88 TRP A C 1
ATOM 680 O O . TRP A 1 88 ? 4.129 -1.913 -10.893 1.00 96.12 88 TRP A O 1
ATOM 690 N N . ALA A 1 89 ? 3.179 0.067 -10.468 1.00 95.00 89 ALA A N 1
ATOM 691 C CA . ALA A 1 89 ? 2.915 0.380 -11.870 1.00 95.00 89 ALA A CA 1
ATOM 692 C C . ALA A 1 89 ? 4.206 0.413 -12.703 1.00 95.00 89 ALA A C 1
ATOM 694 O O . A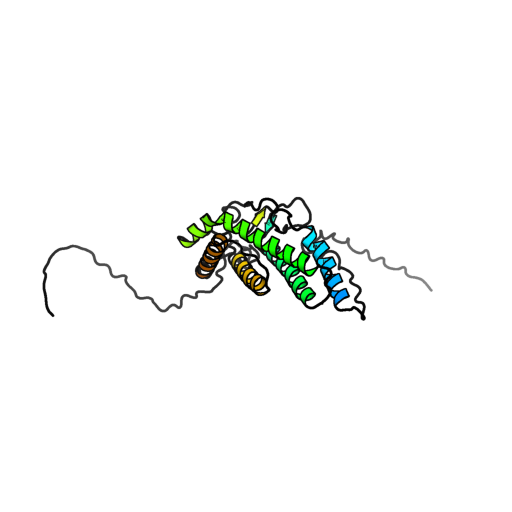LA A 1 89 ? 4.239 -0.098 -13.825 1.00 95.00 89 ALA A O 1
ATOM 695 N N . LEU A 1 90 ? 5.286 0.967 -12.141 1.00 93.75 90 LEU A N 1
ATOM 696 C CA . LEU A 1 90 ? 6.593 0.944 -12.787 1.00 93.75 90 LEU A CA 1
ATOM 697 C C . LEU A 1 90 ? 7.146 -0.485 -12.889 1.00 93.75 90 LEU A C 1
ATOM 699 O O . LEU A 1 90 ? 7.681 -0.850 -13.933 1.00 93.75 90 LEU A O 1
ATOM 703 N N . ALA A 1 91 ? 6.967 -1.311 -11.856 1.00 94.00 91 ALA A N 1
ATOM 704 C CA . ALA A 1 91 ? 7.372 -2.714 -11.890 1.00 94.00 91 ALA A CA 1
ATOM 705 C C . ALA A 1 91 ? 6.651 -3.493 -13.002 1.00 94.00 91 ALA A C 1
ATOM 707 O O . ALA A 1 91 ? 7.283 -4.198 -13.784 1.00 94.00 91 ALA A O 1
ATOM 708 N N . LEU A 1 92 ? 5.337 -3.293 -13.148 1.00 92.62 92 LEU A N 1
ATOM 709 C CA . LEU A 1 92 ? 4.558 -3.892 -14.233 1.00 92.62 92 LEU A CA 1
ATOM 710 C C . LEU A 1 92 ? 5.041 -3.458 -15.620 1.00 92.62 92 LEU A C 1
ATOM 712 O O . LEU A 1 92 ? 4.983 -4.246 -16.564 1.00 92.62 92 LEU A O 1
ATOM 716 N N . ALA A 1 93 ? 5.512 -2.218 -15.759 1.00 91.69 93 ALA A N 1
ATOM 717 C CA . ALA A 1 93 ? 6.104 -1.753 -17.006 1.00 91.69 93 ALA A CA 1
ATOM 718 C C . ALA A 1 93 ? 7.437 -2.464 -17.297 1.00 91.69 93 ALA A C 1
ATOM 720 O O . ALA A 1 93 ? 7.668 -2.861 -18.438 1.00 91.69 93 ALA A O 1
ATOM 721 N N . TYR A 1 94 ? 8.269 -2.684 -16.273 1.00 90.81 94 TYR A N 1
ATOM 722 C CA . TYR A 1 94 ? 9.527 -3.424 -16.405 1.00 90.81 94 TYR A CA 1
ATOM 723 C C . TYR A 1 94 ? 9.338 -4.901 -16.751 1.00 90.81 94 TYR A C 1
ATOM 725 O O . TYR A 1 94 ? 10.138 -5.425 -17.517 1.00 90.81 94 TYR A O 1
ATOM 733 N N . ARG A 1 95 ? 8.244 -5.544 -16.321 1.00 88.81 95 ARG A N 1
ATOM 734 C CA . ARG A 1 95 ? 7.908 -6.925 -16.729 1.00 88.81 95 ARG A CA 1
ATOM 735 C C . ARG A 1 95 ? 7.753 -7.120 -18.240 1.00 88.81 95 ARG A C 1
ATOM 737 O O . ARG A 1 95 ? 7.731 -8.252 -18.708 1.00 88.81 95 ARG A O 1
ATOM 744 N N . ARG A 1 96 ? 7.578 -6.038 -19.006 1.00 86.94 96 ARG A N 1
ATOM 745 C CA . ARG A 1 96 ? 7.487 -6.083 -20.475 1.00 86.94 96 ARG A CA 1
ATOM 746 C C . ARG A 1 96 ? 8.858 -6.085 -21.158 1.00 86.94 96 ARG A C 1
ATOM 748 O O . ARG A 1 96 ? 8.907 -6.087 -22.385 1.00 86.94 96 ARG A O 1
ATOM 755 N N . ILE A 1 97 ? 9.942 -6.026 -20.387 1.00 86.25 97 ILE A N 1
ATOM 756 C CA . ILE A 1 97 ? 11.325 -6.049 -20.859 1.00 86.25 97 ILE A CA 1
ATOM 757 C C . ILE A 1 97 ? 11.996 -7.324 -20.333 1.00 86.25 97 ILE A C 1
ATOM 759 O O . ILE A 1 97 ? 11.823 -7.665 -19.168 1.00 86.25 97 ILE A O 1
ATOM 763 N N . ASP A 1 98 ? 12.780 -7.997 -21.180 1.00 74.25 98 ASP A N 1
ATOM 764 C CA . ASP A 1 98 ? 13.445 -9.261 -20.825 1.00 74.25 98 ASP A CA 1
ATO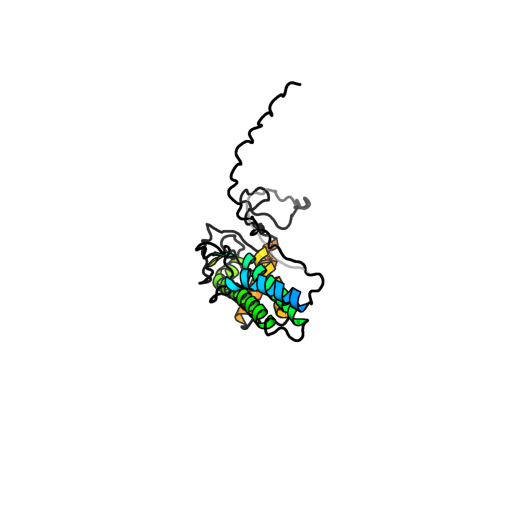M 765 C C . ASP A 1 98 ? 14.617 -9.088 -19.835 1.00 74.25 98 ASP A C 1
ATOM 767 O O . ASP A 1 98 ? 14.834 -9.951 -18.990 1.00 74.25 98 ASP A O 1
ATOM 771 N N . ASP A 1 99 ? 15.370 -7.979 -19.916 1.00 79.62 99 ASP A N 1
ATOM 772 C CA . ASP A 1 99 ? 16.466 -7.642 -18.987 1.00 79.62 99 ASP A CA 1
ATOM 773 C C . ASP A 1 99 ? 16.147 -6.371 -18.182 1.00 79.62 99 ASP A C 1
ATOM 775 O O . ASP A 1 99 ? 16.454 -5.235 -18.569 1.00 79.62 99 ASP A O 1
ATOM 779 N N . ASP A 1 100 ? 15.504 -6.566 -17.035 1.00 77.81 100 ASP A N 1
ATOM 780 C CA . ASP A 1 100 ? 15.123 -5.509 -16.100 1.00 77.81 100 ASP A CA 1
ATOM 781 C C . ASP A 1 100 ? 16.197 -5.227 -15.028 1.00 77.81 100 ASP A C 1
ATOM 783 O O . ASP A 1 100 ? 16.013 -4.344 -14.183 1.00 77.81 100 ASP A O 1
ATOM 787 N N . LYS A 1 101 ? 17.317 -5.968 -15.043 1.00 84.69 101 LYS A N 1
ATOM 788 C CA . LYS A 1 101 ? 18.410 -5.910 -14.055 1.00 84.69 101 LYS A CA 1
ATOM 789 C C . LYS A 1 101 ? 17.943 -6.040 -12.596 1.00 84.69 101 LYS A C 1
ATOM 791 O O . LYS A 1 101 ? 18.558 -5.459 -11.701 1.00 84.69 101 LYS A O 1
ATOM 796 N N . GLY A 1 102 ? 16.849 -6.766 -12.347 1.00 86.88 102 GLY A N 1
ATOM 797 C CA . GLY A 1 102 ? 16.286 -6.968 -11.007 1.00 86.88 102 GLY A CA 1
ATOM 798 C C . GLY A 1 102 ? 15.500 -5.775 -10.446 1.00 86.88 102 GLY A C 1
ATOM 799 O O . GLY A 1 102 ? 15.092 -5.804 -9.282 1.00 86.88 102 GLY A O 1
ATOM 800 N N . ARG A 1 103 ? 15.253 -4.731 -11.251 1.00 90.56 103 ARG A N 1
ATOM 801 C CA . ARG A 1 103 ? 14.472 -3.555 -10.829 1.00 90.56 103 ARG A CA 1
ATOM 802 C C . ARG A 1 103 ? 13.013 -3.893 -10.560 1.00 90.56 103 ARG A C 1
ATOM 804 O O . ARG A 1 103 ? 12.426 -3.300 -9.657 1.00 90.56 103 ARG A O 1
ATOM 811 N N . THR A 1 104 ? 12.435 -4.840 -11.302 1.00 92.56 104 THR A N 1
ATOM 812 C CA . THR A 1 104 ? 11.062 -5.301 -11.058 1.00 92.56 104 THR A CA 1
ATOM 813 C C . THR A 1 104 ? 10.952 -5.850 -9.647 1.00 92.56 104 THR A C 1
ATOM 815 O O . THR A 1 104 ? 10.098 -5.405 -8.889 1.00 92.56 104 THR A O 1
ATOM 818 N N . HIS A 1 105 ? 11.874 -6.730 -9.251 1.00 92.44 105 HIS A N 1
ATOM 819 C CA . HIS A 1 105 ? 11.856 -7.338 -7.924 1.00 92.44 105 HIS A CA 1
ATOM 820 C C . HIS A 1 105 ? 11.999 -6.295 -6.803 1.00 92.44 105 HIS A C 1
ATOM 822 O O . HIS A 1 105 ? 11.285 -6.363 -5.807 1.00 92.44 105 HIS A O 1
ATOM 828 N N . GLU A 1 106 ? 12.883 -5.303 -6.951 1.00 94.12 106 GLU A N 1
ATOM 829 C CA . GLU A 1 106 ? 13.020 -4.212 -5.972 1.00 94.12 106 GLU A CA 1
ATOM 830 C C . GLU A 1 106 ? 11.712 -3.420 -5.806 1.00 94.12 106 GLU A C 1
ATOM 832 O O . GLU A 1 106 ? 11.258 -3.192 -4.682 1.00 94.12 106 GLU A O 1
ATOM 837 N N . LEU A 1 107 ? 11.093 -3.025 -6.922 1.00 95.12 107 LEU A N 1
ATOM 838 C CA . LEU A 1 107 ? 9.864 -2.233 -6.926 1.00 95.12 107 LEU A CA 1
ATOM 839 C C . LEU A 1 107 ? 8.665 -3.024 -6.388 1.00 95.12 107 LEU A C 1
ATOM 841 O O . LEU A 1 107 ? 7.904 -2.512 -5.567 1.00 95.12 107 LEU A O 1
ATOM 845 N N . GLU A 1 108 ? 8.515 -4.280 -6.808 1.00 95.31 108 GLU A N 1
ATOM 846 C CA . GLU A 1 108 ? 7.471 -5.181 -6.317 1.00 95.31 108 GLU A CA 1
ATOM 847 C C . GLU A 1 108 ? 7.606 -5.424 -4.824 1.00 95.31 108 GLU A C 1
ATOM 849 O O . GLU A 1 108 ? 6.622 -5.335 -4.090 1.00 95.31 108 GLU A O 1
ATOM 854 N N . HIS A 1 109 ? 8.825 -5.683 -4.353 1.00 94.94 109 HIS A N 1
ATOM 855 C CA . HIS A 1 109 ? 9.056 -5.934 -2.942 1.00 94.94 109 HIS A CA 1
ATOM 856 C C . HIS A 1 109 ? 8.800 -4.681 -2.098 1.00 94.94 109 HIS A C 1
ATOM 858 O O . HIS A 1 109 ? 8.236 -4.786 -1.010 1.00 94.94 109 HIS A O 1
ATOM 864 N N . SER A 1 110 ? 9.129 -3.489 -2.607 1.00 95.69 110 SER A N 1
ATOM 865 C CA . SER A 1 110 ? 8.758 -2.227 -1.958 1.00 95.69 110 SER A CA 1
ATOM 866 C C . SER A 1 110 ? 7.237 -2.059 -1.852 1.00 95.69 110 SER A C 1
ATOM 868 O O . SER A 1 110 ? 6.735 -1.719 -0.774 1.00 95.69 110 SER A O 1
ATOM 870 N N . ALA A 1 111 ? 6.493 -2.353 -2.924 1.00 96.62 111 ALA A N 1
ATOM 871 C CA . ALA A 1 111 ? 5.032 -2.292 -2.922 1.00 96.62 111 ALA A CA 1
ATOM 872 C C . ALA A 1 111 ? 4.417 -3.316 -1.950 1.00 96.62 111 ALA A C 1
ATOM 874 O O . ALA A 1 111 ? 3.589 -2.942 -1.117 1.00 96.62 111 ALA A O 1
ATOM 875 N N . ILE A 1 112 ? 4.874 -4.577 -1.979 1.00 96.25 112 ILE A N 1
ATOM 876 C CA . ILE A 1 112 ? 4.448 -5.634 -1.043 1.00 96.25 112 ILE A CA 1
ATOM 877 C C . ILE A 1 112 ? 4.705 -5.196 0.396 1.00 96.25 112 ILE A C 1
ATOM 879 O O . ILE A 1 112 ? 3.814 -5.288 1.239 1.00 96.25 112 ILE A O 1
ATOM 883 N N . LYS A 1 113 ? 5.906 -4.686 0.683 1.00 95.94 113 LYS A N 1
ATOM 884 C CA . LYS A 1 113 ? 6.281 -4.228 2.020 1.00 95.94 113 LYS A CA 1
ATOM 885 C C . LYS A 1 113 ? 5.354 -3.121 2.514 1.00 95.94 113 LYS A C 1
ATOM 887 O O . LYS A 1 113 ? 4.913 -3.175 3.657 1.00 95.94 113 LYS A O 1
ATOM 892 N N . CYS A 1 114 ? 5.015 -2.162 1.654 1.00 96.25 114 CYS A N 1
ATOM 893 C CA . CYS A 1 114 ? 4.080 -1.098 1.997 1.00 96.25 114 CYS A CA 1
ATOM 894 C C . CYS A 1 114 ? 2.672 -1.634 2.284 1.00 96.25 114 CYS A C 1
ATOM 896 O O . CYS A 1 114 ? 2.116 -1.359 3.346 1.00 96.25 114 CYS A O 1
ATOM 898 N N . MET A 1 115 ? 2.121 -2.460 1.390 1.00 96.75 115 MET A N 1
ATOM 899 C CA . MET A 1 115 ? 0.784 -3.042 1.555 1.00 96.75 115 MET A CA 1
ATOM 900 C C . MET A 1 115 ? 0.683 -3.911 2.811 1.00 96.75 115 MET A C 1
ATOM 902 O O . MET A 1 115 ? -0.301 -3.829 3.545 1.00 96.75 115 MET A O 1
ATOM 906 N N . ARG A 1 116 ? 1.728 -4.689 3.113 1.00 95.19 116 ARG A N 1
ATOM 907 C CA . ARG A 1 116 ? 1.820 -5.466 4.356 1.00 95.19 116 ARG A CA 1
ATOM 908 C C . ARG A 1 116 ? 1.942 -4.577 5.591 1.00 95.19 116 ARG A C 1
ATOM 910 O O . ARG A 1 116 ? 1.334 -4.883 6.611 1.00 95.19 116 ARG A O 1
ATOM 917 N N . GLY A 1 117 ? 2.669 -3.468 5.499 1.00 94.56 117 GLY A N 1
ATOM 918 C CA . GLY A 1 117 ? 2.726 -2.445 6.542 1.00 94.56 117 GLY A CA 1
ATOM 919 C C . GLY A 1 117 ? 1.364 -1.860 6.885 1.00 94.56 117 GLY A C 1
ATOM 920 O O . GLY A 1 117 ? 1.006 -1.744 8.056 1.00 94.56 117 GLY A O 1
ATOM 921 N N . ILE A 1 118 ? 0.581 -1.540 5.855 1.00 94.19 118 ILE A N 1
ATOM 922 C CA . ILE A 1 118 ? -0.790 -1.045 6.001 1.00 94.19 118 ILE A CA 1
ATOM 923 C C . ILE A 1 118 ? -1.673 -2.115 6.657 1.00 94.19 118 ILE A C 1
ATOM 925 O O . ILE A 1 118 ? -2.384 -1.813 7.615 1.00 94.19 118 ILE A O 1
ATOM 929 N N . LEU A 1 119 ? -1.586 -3.369 6.198 1.00 93.88 119 LEU A N 1
ATOM 930 C CA . LEU A 1 119 ? -2.318 -4.488 6.795 1.00 93.88 119 LEU A CA 1
ATOM 931 C C . LEU A 1 119 ? -1.983 -4.658 8.279 1.00 93.88 119 LEU A C 1
ATOM 933 O O . LEU A 1 119 ? -2.890 -4.777 9.098 1.00 93.88 119 LEU A O 1
ATOM 937 N N . TYR A 1 120 ? -0.696 -4.613 8.627 1.00 92.50 120 TYR A N 1
ATOM 938 C CA . TYR A 1 120 ? -0.230 -4.673 10.009 1.00 92.50 120 TYR A CA 1
ATOM 939 C C . TYR A 1 120 ? -0.853 -3.558 10.857 1.00 92.50 120 TYR A C 1
ATOM 941 O O . TYR A 1 120 ? -1.398 -3.830 11.926 1.00 92.50 120 TYR A O 1
ATOM 949 N N . CYS A 1 121 ? -0.853 -2.319 10.359 1.00 91.00 121 CYS A N 1
ATOM 950 C CA . CYS A 1 121 ? -1.463 -1.184 11.054 1.00 91.00 121 CYS A CA 1
ATOM 951 C C . CYS A 1 121 ? -2.972 -1.376 11.262 1.00 91.00 121 CYS A C 1
ATOM 953 O O . CYS A 1 121 ? -3.476 -1.136 12.357 1.00 91.00 121 CYS A O 1
ATOM 955 N N . TYR A 1 122 ? -3.694 -1.864 10.251 1.00 90.69 122 TYR A N 1
ATOM 956 C CA . TYR A 1 122 ? -5.129 -2.116 10.370 1.00 90.69 122 TYR A CA 1
ATOM 957 C C . TYR A 1 122 ? -5.469 -3.287 11.293 1.00 90.69 122 TYR A C 1
ATOM 959 O O . TYR A 1 122 ? -6.409 -3.181 12.079 1.00 90.69 122 TYR A O 1
ATOM 967 N N . MET A 1 123 ? -4.708 -4.382 11.254 1.00 90.94 123 MET A N 1
ATOM 968 C CA . MET A 1 123 ? -4.950 -5.539 12.121 1.00 90.94 123 MET A CA 1
ATOM 969 C C . MET A 1 123 ? -4.783 -5.199 13.602 1.00 90.94 123 MET A C 1
ATOM 971 O O . MET A 1 123 ? -5.500 -5.740 14.439 1.00 90.94 123 MET A O 1
ATOM 975 N N . ARG A 1 124 ? -3.910 -4.244 13.941 1.00 88.88 124 ARG A N 1
ATOM 976 C CA . ARG A 1 124 ? -3.797 -3.727 15.315 1.00 88.88 124 ARG A CA 1
ATOM 977 C C . ARG A 1 124 ? -5.046 -2.991 15.797 1.00 88.88 124 ARG A C 1
ATOM 979 O O . ARG A 1 124 ? -5.237 -2.850 16.998 1.00 88.88 124 ARG A O 1
ATOM 986 N N . GLN A 1 125 ? -5.905 -2.559 14.877 1.00 86.44 125 GLN A N 1
ATOM 987 C CA . GLN A 1 125 ? -7.193 -1.925 15.161 1.00 86.44 125 GLN A CA 1
ATOM 988 C C . GLN A 1 125 ? -8.368 -2.900 15.039 1.00 86.44 125 GLN A C 1
ATOM 990 O O . GLN A 1 125 ? -9.519 -2.465 14.970 1.00 86.44 125 GLN A O 1
ATOM 995 N N . ALA A 1 126 ? -8.116 -4.214 14.999 1.00 86.69 126 ALA A N 1
ATOM 996 C CA . ALA A 1 126 ? -9.163 -5.209 14.783 1.00 86.69 126 ALA A CA 1
ATOM 997 C C . ALA A 1 126 ? -10.299 -5.132 15.809 1.00 86.69 126 ALA A C 1
ATOM 999 O O . ALA A 1 126 ? -11.460 -5.269 15.425 1.00 86.69 126 ALA A O 1
ATOM 1000 N N . ASP A 1 127 ? -9.996 -4.819 17.069 1.00 85.31 127 ASP A N 1
ATOM 1001 C CA . ASP A 1 127 ? -11.014 -4.654 18.110 1.00 85.31 127 ASP A CA 1
ATOM 1002 C C . ASP A 1 127 ? -11.995 -3.519 17.775 1.00 85.31 127 ASP A C 1
ATOM 1004 O O . ASP A 1 127 ? -13.208 -3.670 17.940 1.00 85.31 127 ASP A O 1
ATOM 1008 N N . LYS A 1 128 ? -11.499 -2.404 17.216 1.00 82.25 128 LYS A N 1
ATOM 1009 C CA . LYS A 1 128 ? -12.337 -1.280 16.763 1.00 82.25 128 LYS A CA 1
ATOM 1010 C C . LYS A 1 128 ? -13.221 -1.693 15.591 1.00 82.25 128 LYS A C 1
ATOM 1012 O O . LYS A 1 128 ? -14.415 -1.409 15.602 1.00 82.25 128 LYS A O 1
ATOM 1017 N N . VAL A 1 129 ? -12.667 -2.429 14.624 1.00 82.12 129 VAL A N 1
ATOM 1018 C CA . VAL A 1 129 ? -13.420 -2.965 13.475 1.00 82.12 129 VAL A CA 1
ATOM 1019 C C . VAL A 1 129 ? -14.549 -3.879 13.946 1.00 82.12 129 VAL A C 1
ATOM 1021 O O . VAL A 1 129 ? -15.676 -3.771 13.468 1.00 82.12 129 VAL A O 1
ATOM 1024 N N . GLN A 1 130 ? -14.282 -4.758 14.912 1.00 82.75 130 GLN A N 1
ATOM 1025 C CA . GLN A 1 130 ? -15.299 -5.650 15.467 1.00 82.75 130 GLN A CA 1
ATOM 1026 C C . GLN A 1 130 ? -16.415 -4.885 16.184 1.00 82.75 130 GLN A C 1
ATOM 1028 O O . GLN A 1 130 ? -17.588 -5.200 15.983 1.00 82.75 130 GLN A O 1
ATOM 1033 N N . GLN A 1 131 ? -16.074 -3.860 16.968 1.00 82.31 131 GLN A N 1
ATOM 1034 C CA . GLN A 1 131 ? -17.063 -2.998 17.620 1.00 82.31 131 GLN A CA 1
ATOM 1035 C C . GLN A 1 131 ? -17.888 -2.211 16.595 1.00 82.31 131 GLN A C 1
ATOM 1037 O O . GLN A 1 131 ? -19.111 -2.147 16.709 1.00 82.31 131 GLN A O 1
ATOM 1042 N N . PHE A 1 132 ? -17.243 -1.701 15.544 1.00 79.19 132 PHE A N 1
ATOM 1043 C CA . PHE A 1 132 ? -17.898 -0.981 14.455 1.00 79.19 132 PHE A CA 1
ATOM 1044 C C . PHE A 1 132 ? -18.927 -1.849 13.708 1.00 79.19 132 PHE A C 1
ATOM 1046 O O . PHE A 1 132 ? -19.949 -1.346 13.246 1.00 79.19 132 PHE A O 1
ATOM 1053 N N . LYS A 1 133 ? -18.696 -3.169 13.608 1.00 77.38 133 LYS A N 1
ATOM 1054 C CA . LYS A 1 133 ? -19.670 -4.114 13.025 1.00 77.38 133 LYS A CA 1
ATOM 1055 C C . LYS A 1 133 ? -20.962 -4.210 13.835 1.00 77.38 133 LYS A C 1
ATOM 1057 O O . LYS A 1 133 ? -22.010 -4.469 13.249 1.00 77.38 133 LYS A O 1
ATOM 1062 N N . GLN A 1 134 ? -20.877 -4.076 15.158 1.00 80.19 134 GLN A N 1
ATOM 1063 C CA . GLN A 1 134 ? -22.036 -4.153 16.047 1.00 80.19 134 GLN A CA 1
ATOM 1064 C C . GLN A 1 134 ? -22.783 -2.820 16.090 1.00 80.19 134 GLN A C 1
ATOM 1066 O O . GLN A 1 134 ? -24.007 -2.802 15.982 1.00 80.19 134 GLN A O 1
ATOM 1071 N N . ASP A 1 135 ? -22.040 -1.720 16.219 1.00 76.69 135 ASP A N 1
ATOM 1072 C CA . ASP A 1 135 ? -22.588 -0.372 16.304 1.00 76.69 135 ASP A CA 1
ATOM 1073 C C . ASP A 1 135 ? -21.693 0.618 15.533 1.00 76.69 135 ASP A C 1
ATOM 1075 O O . ASP A 1 135 ? -20.602 0.958 16.009 1.00 76.69 135 ASP A O 1
ATOM 1079 N N . PRO A 1 136 ? -22.111 1.076 14.336 1.00 70.94 136 PRO A N 1
ATOM 1080 C CA . PRO A 1 136 ? -21.310 1.947 13.488 1.00 70.94 136 PRO A CA 1
ATOM 1081 C C . PRO A 1 136 ? -21.295 3.376 14.046 1.00 70.94 136 PRO A C 1
ATOM 1083 O O . PRO A 1 136 ? -22.052 4.249 13.616 1.00 70.94 136 PRO A O 1
ATOM 1086 N N . ARG A 1 137 ? -20.405 3.625 15.010 1.00 69.44 137 ARG A N 1
ATOM 1087 C CA . ARG A 1 137 ? -20.169 4.950 15.597 1.00 69.44 137 ARG A CA 1
ATOM 1088 C C . ARG A 1 137 ? -18.849 5.541 15.106 1.00 69.44 137 ARG A C 1
ATOM 1090 O O . ARG A 1 137 ? -17.883 4.784 14.977 1.00 69.44 137 ARG A O 1
ATOM 1097 N N . PRO A 1 138 ? -18.756 6.880 14.961 1.00 65.56 138 PRO A N 1
ATOM 1098 C CA . PRO A 1 138 ? -17.491 7.580 14.714 1.00 65.56 138 PRO A CA 1
ATOM 1099 C C . PRO A 1 138 ? -16.374 7.142 15.676 1.00 65.56 138 PRO A C 1
ATOM 1101 O O . PRO A 1 138 ? -15.259 6.873 15.244 1.00 65.56 138 PRO A O 1
ATOM 1104 N N . ALA A 1 139 ? -16.721 6.940 16.956 1.00 66.25 139 ALA A N 1
ATOM 1105 C CA . ALA A 1 139 ? -15.869 6.418 18.040 1.00 66.25 139 ALA A CA 1
ATOM 1106 C C . ALA A 1 139 ? -15.095 5.138 17.730 1.00 66.25 139 ALA A C 1
ATOM 1108 O O . ALA A 1 139 ? -14.015 4.904 18.266 1.00 66.25 139 ALA A O 1
ATOM 1109 N N . THR A 1 140 ? -15.662 4.304 16.872 1.00 69.44 140 THR A N 1
ATOM 1110 C CA . THR A 1 140 ? -15.149 2.969 16.559 1.00 69.44 140 THR A CA 1
ATOM 1111 C C . THR A 1 140 ? -14.556 2.894 15.153 1.00 69.44 140 THR A C 1
ATOM 1113 O O . THR A 1 140 ? -14.304 1.808 14.644 1.00 69.44 140 THR A O 1
ATOM 1116 N N . CYS A 1 141 ? -14.351 4.037 14.494 1.00 69.31 141 CYS A N 1
ATOM 1117 C CA . CYS A 1 141 ? -13.855 4.081 13.126 1.00 69.31 141 CYS A CA 1
ATOM 1118 C C . CYS A 1 141 ? -12.361 3.749 13.020 1.00 69.31 141 CYS A C 1
ATOM 1120 O O . CYS A 1 141 ? -11.570 3.988 13.934 1.00 69.31 141 CYS A O 1
ATOM 1122 N N . LEU A 1 142 ? -11.990 3.193 11.865 1.00 77.00 142 LEU A N 1
ATOM 1123 C CA . LEU A 1 142 ? -10.605 2.903 11.507 1.00 77.00 142 LEU A CA 1
ATOM 1124 C C . LEU A 1 142 ? -9.817 4.201 11.340 1.00 77.00 142 LEU A C 1
ATOM 1126 O O . LEU A 1 142 ? -10.208 5.066 10.555 1.00 77.00 142 LEU A O 1
ATOM 1130 N N . HIS A 1 143 ? -8.678 4.293 12.022 1.00 81.12 143 HIS A N 1
ATOM 1131 C CA . HIS A 1 143 ? -7.736 5.382 11.804 1.00 81.12 143 HIS A CA 1
ATOM 1132 C C . HIS A 1 143 ? -6.909 5.135 10.542 1.00 81.12 143 HIS A C 1
ATOM 1134 O O . HIS A 1 143 ? -6.645 4.005 10.129 1.00 81.12 143 HIS A O 1
ATOM 1140 N N . SER A 1 144 ? -6.457 6.230 9.946 1.00 81.44 144 SER A N 1
ATOM 1141 C CA . SER A 1 144 ? -5.676 6.249 8.709 1.00 81.44 144 SER A CA 1
ATOM 1142 C C . SER A 1 144 ? -4.333 6.969 8.848 1.00 81.44 144 SER A C 1
ATOM 1144 O O . SER A 1 144 ? -3.603 7.097 7.862 1.00 81.44 144 SER A O 1
ATOM 1146 N N . VAL A 1 145 ? -4.006 7.440 10.054 1.00 86.06 145 VAL A N 1
ATOM 1147 C CA . VAL A 1 145 ? -2.759 8.142 10.369 1.00 86.06 145 VAL A CA 1
ATOM 1148 C C . VAL A 1 145 ? -2.013 7.368 11.445 1.00 86.06 145 VAL A C 1
ATOM 1150 O O . VAL A 1 145 ? -2.530 7.161 12.542 1.00 86.06 145 VAL A O 1
ATOM 1153 N N . PHE A 1 146 ? -0.788 6.970 11.126 1.00 88.88 146 PHE A N 1
ATOM 1154 C CA . PHE A 1 146 ? 0.043 6.099 11.950 1.00 88.88 146 PHE A CA 1
ATOM 1155 C C . PHE A 1 146 ? 1.453 6.652 12.094 1.00 88.88 146 PHE A C 1
ATOM 1157 O O . PHE A 1 146 ? 1.883 7.516 11.329 1.00 88.88 146 PHE A O 1
ATOM 1164 N N . ASN A 1 147 ? 2.199 6.128 13.059 1.00 88.56 147 ASN A N 1
ATOM 1165 C CA . ASN A 1 147 ? 3.629 6.359 13.150 1.00 88.56 147 ASN A CA 1
ATOM 1166 C 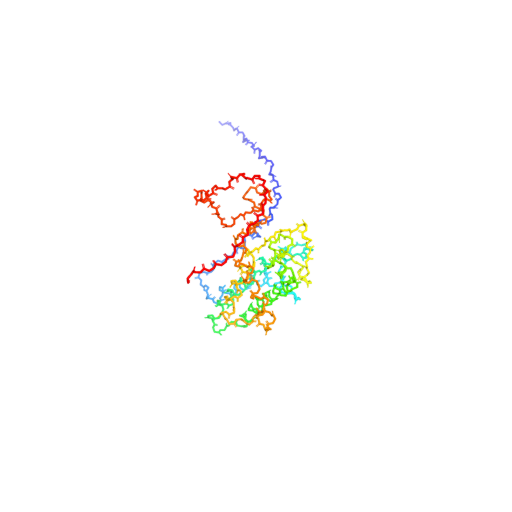C . ASN A 1 147 ? 4.384 5.586 12.060 1.00 88.56 147 ASN A C 1
ATOM 1168 O O . ASN A 1 147 ? 4.181 4.385 11.885 1.00 88.56 147 ASN A O 1
ATOM 1172 N N . VAL A 1 148 ? 5.284 6.268 11.348 1.00 87.31 148 VAL A N 1
ATOM 1173 C CA . VAL A 1 148 ? 6.069 5.704 10.235 1.00 87.31 148 VAL A CA 1
ATOM 1174 C C . VAL A 1 148 ? 6.918 4.509 10.682 1.00 87.31 148 VAL A C 1
ATOM 1176 O O . VAL A 1 148 ? 7.067 3.543 9.934 1.00 87.31 148 VAL A O 1
ATOM 1179 N N . HIS A 1 149 ? 7.480 4.536 11.890 1.00 86.81 149 HIS A N 1
ATOM 1180 C CA . HIS A 1 149 ? 8.428 3.524 12.356 1.00 86.81 149 HIS A CA 1
ATOM 1181 C C . HIS A 1 149 ? 7.794 2.430 13.208 1.00 86.81 149 HIS A C 1
ATOM 1183 O O . HIS A 1 149 ? 8.192 1.271 13.075 1.00 86.81 149 HIS A O 1
ATOM 1189 N N . THR A 1 150 ? 6.820 2.771 14.053 1.00 86.06 150 THR A N 1
ATOM 1190 C CA . THR A 1 150 ? 6.183 1.802 14.960 1.00 86.06 150 THR A CA 1
ATOM 1191 C C . THR A 1 150 ? 4.851 1.266 14.434 1.00 86.06 150 THR A C 1
ATOM 1193 O O . THR A 1 150 ? 4.434 0.172 14.812 1.00 86.06 150 THR A O 1
ATOM 1196 N N . GLY A 1 151 ? 4.176 2.007 13.549 1.00 82.25 151 GLY A N 1
ATOM 1197 C CA . GLY A 1 151 ? 2.811 1.692 13.124 1.00 82.25 151 GLY A CA 1
ATOM 1198 C C . GLY A 1 151 ? 1.778 1.873 14.241 1.00 82.25 151 GLY A C 1
ATOM 1199 O O . GLY A 1 151 ? 0.712 1.263 14.184 1.00 82.25 151 GLY A O 1
ATOM 1200 N N . ASP A 1 152 ? 2.102 2.639 15.289 1.00 84.44 152 ASP A N 1
ATOM 1201 C CA . ASP A 1 152 ? 1.158 3.010 16.348 1.00 84.44 152 ASP A CA 1
ATOM 1202 C C . ASP A 1 152 ? 0.213 4.122 15.892 1.00 84.44 152 ASP A C 1
ATOM 1204 O O . ASP A 1 152 ? 0.545 4.942 15.032 1.00 84.44 152 ASP A O 1
ATOM 1208 N N . GLU A 1 153 ? -0.959 4.177 16.513 1.00 80.50 153 GLU A N 1
ATOM 1209 C CA . GLU A 1 153 ? -1.870 5.310 16.387 1.00 80.50 153 GLU A CA 1
ATOM 1210 C C . GLU A 1 153 ? -1.247 6.543 17.054 1.00 80.50 153 GLU A C 1
ATOM 1212 O O . GLU A 1 153 ? -0.899 6.508 18.231 1.00 80.50 153 GLU A O 1
ATOM 1217 N N . ILE A 1 154 ? -1.090 7.634 16.299 1.00 78.06 154 ILE A N 1
ATOM 1218 C CA . ILE A 1 154 ? -0.546 8.895 16.837 1.00 78.06 154 ILE A CA 1
ATOM 1219 C C . ILE A 1 154 ? -1.655 9.785 17.401 1.00 78.06 154 ILE A C 1
ATOM 1221 O O . ILE A 1 154 ? -1.427 10.523 18.354 1.00 78.06 154 ILE A O 1
ATOM 1225 N N . LEU A 1 155 ? -2.827 9.767 16.767 1.00 71.75 155 LEU A N 1
ATOM 1226 C CA . LEU A 1 155 ? -3.925 10.672 17.084 1.00 71.75 155 LEU A CA 1
ATOM 1227 C C . LEU A 1 155 ? -4.978 9.935 17.895 1.00 71.75 155 LEU A C 1
ATOM 1229 O O . LEU A 1 155 ? -5.363 8.818 17.545 1.00 71.75 155 LEU A O 1
ATOM 1233 N N . SER A 1 156 ? -5.456 10.583 18.953 1.00 63.69 156 SER A N 1
ATOM 1234 C CA . SER A 1 156 ? -6.581 10.076 19.728 1.00 63.69 156 SER A CA 1
ATOM 1235 C C . SER A 1 156 ? -7.882 10.161 18.922 1.00 63.69 156 SER A C 1
ATOM 1237 O O . SER A 1 156 ? -8.001 10.932 17.964 1.00 63.69 156 SER A O 1
ATOM 1239 N N . HIS A 1 157 ? -8.886 9.377 19.320 1.00 60.03 157 HIS A N 1
ATOM 1240 C CA . HIS A 1 157 ? -10.194 9.395 18.665 1.00 60.03 157 HIS A CA 1
ATOM 1241 C C . HIS A 1 157 ? -10.849 10.795 18.690 1.00 60.03 157 HIS A C 1
ATOM 1243 O O . HIS A 1 157 ? -11.511 11.185 17.732 1.00 60.03 157 HIS A O 1
ATOM 1249 N N . GLU A 1 158 ? -10.636 11.568 19.759 1.00 57.06 158 GLU A N 1
ATOM 1250 C CA . GLU A 1 158 ? -11.201 12.917 19.919 1.00 57.06 158 GLU A CA 1
ATOM 1251 C C . GLU A 1 158 ? -10.580 13.939 18.954 1.00 57.06 158 GLU A C 1
ATOM 1253 O O . GLU A 1 158 ? -11.259 14.857 18.497 1.00 57.06 158 GLU A O 1
ATOM 1258 N N . GLU A 1 159 ? -9.306 13.759 18.603 1.00 58.56 159 GLU A N 1
ATOM 1259 C CA . GLU A 1 159 ? -8.574 14.638 17.684 1.00 58.56 159 GLU A CA 1
ATOM 1260 C C . GLU A 1 159 ? -8.757 14.240 16.214 1.00 58.56 159 GLU A C 1
ATOM 1262 O O . GLU A 1 159 ? -8.569 15.065 15.318 1.00 58.56 159 GLU A O 1
ATOM 1267 N N . TYR A 1 160 ? -9.101 12.975 15.952 1.00 60.44 160 TYR A N 1
ATOM 1268 C CA . TYR A 1 160 ? -9.214 12.425 14.604 1.00 60.44 160 TYR A CA 1
ATOM 1269 C C . TYR A 1 160 ? -10.347 11.391 14.520 1.00 60.44 160 TYR A C 1
ATOM 1271 O O . TYR A 1 160 ? -10.131 10.200 14.312 1.00 60.44 160 TYR A O 1
ATOM 1279 N N . GLY A 1 161 ? -11.585 11.866 14.671 1.00 55.03 161 GLY A N 1
ATOM 1280 C CA . GLY A 1 161 ? -12.810 11.062 14.574 1.00 55.03 161 GLY A CA 1
ATOM 1281 C C . GLY A 1 161 ? -13.334 10.877 13.146 1.00 55.03 161 GLY A C 1
ATOM 1282 O O . GLY A 1 161 ? -14.538 10.710 12.943 1.00 55.03 161 GLY A O 1
ATOM 1283 N N . HIS A 1 162 ? -12.459 10.975 12.144 1.00 64.25 162 HIS A N 1
ATOM 1284 C CA . HIS A 1 162 ? -12.829 10.804 10.745 1.00 64.25 162 HIS A CA 1
ATOM 1285 C C . HIS A 1 162 ? -12.852 9.316 10.408 1.00 64.25 162 HIS A C 1
ATOM 1287 O O . HIS A 1 162 ? -11.836 8.628 10.514 1.00 64.25 162 HIS A O 1
ATOM 1293 N N . LEU A 1 163 ? -14.005 8.825 9.963 1.00 65.75 163 LEU A N 1
ATOM 1294 C CA . LEU A 1 163 ? -14.038 7.590 9.204 1.00 65.75 163 LEU A CA 1
ATOM 1295 C C . LEU A 1 163 ? -13.300 7.897 7.878 1.00 65.75 163 LEU A C 1
ATOM 1297 O O . LEU A 1 163 ? -13.266 9.019 7.384 1.00 65.75 163 LEU A O 1
ATOM 1301 N N . GLN A 1 164 ? -12.494 6.975 7.376 1.00 71.75 164 GLN A N 1
ATOM 1302 C CA . GLN A 1 164 ? -11.865 7.158 6.067 1.00 71.75 164 GLN A CA 1
ATOM 1303 C C . GLN A 1 164 ? -12.165 5.938 5.237 1.00 71.75 164 GLN A C 1
ATOM 1305 O O . GLN A 1 164 ? -11.280 5.162 4.863 1.00 71.75 164 GLN A O 1
ATOM 1310 N N . ILE A 1 165 ? -13.454 5.754 4.958 1.00 77.44 165 ILE A N 1
ATOM 1311 C CA . ILE A 1 165 ? -13.892 4.575 4.221 1.00 77.44 165 ILE A CA 1
ATOM 1312 C C . ILE A 1 165 ? -13.315 4.538 2.809 1.00 77.44 165 ILE A C 1
ATOM 1314 O O . ILE A 1 165 ? -13.027 3.466 2.281 1.00 77.44 165 ILE A O 1
ATOM 1318 N N . ASN A 1 166 ? -13.073 5.713 2.228 1.00 80.69 166 ASN A N 1
ATOM 1319 C CA . ASN A 1 166 ? -12.419 5.859 0.934 1.00 80.69 166 ASN A CA 1
ATOM 1320 C C . ASN A 1 166 ? -11.014 5.238 0.949 1.00 80.69 166 ASN A C 1
ATOM 1322 O O . ASN A 1 166 ? -10.657 4.514 0.024 1.00 80.69 166 ASN A O 1
ATOM 1326 N N . THR A 1 167 ? -10.248 5.442 2.025 1.00 86.38 167 THR A N 1
ATOM 1327 C CA . THR A 1 167 ? -8.897 4.884 2.183 1.00 86.38 167 THR A CA 1
ATOM 1328 C C . THR A 1 167 ? -8.932 3.362 2.318 1.00 86.38 167 THR A C 1
ATOM 1330 O O . THR A 1 167 ? -8.163 2.675 1.649 1.00 86.38 167 THR A O 1
ATOM 1333 N N . VAL A 1 168 ? -9.862 2.818 3.113 1.00 87.94 168 VAL A N 1
ATOM 1334 C CA . VAL A 1 168 ? -10.039 1.359 3.261 1.00 87.94 168 VAL A CA 1
ATOM 1335 C C . VAL A 1 168 ? -10.477 0.726 1.938 1.00 87.94 168 VAL A C 1
ATOM 1337 O O . VAL A 1 168 ? -9.950 -0.308 1.537 1.00 87.94 168 VAL A O 1
ATOM 1340 N N . SER A 1 169 ? -11.402 1.369 1.225 1.00 89.06 169 SER A N 1
ATOM 1341 C CA . SER A 1 169 ? -11.887 0.899 -0.078 1.00 89.06 169 SER A CA 1
ATOM 1342 C C . SER A 1 169 ? -10.773 0.905 -1.127 1.00 89.06 169 SER A C 1
ATOM 1344 O O . SER A 1 169 ? -10.624 -0.057 -1.877 1.00 89.06 169 SER A O 1
ATOM 1346 N N . LEU A 1 170 ? -9.948 1.957 -1.148 1.00 91.06 170 LEU A N 1
ATOM 1347 C CA . LEU A 1 170 ? -8.795 2.061 -2.040 1.00 91.06 170 LEU A CA 1
ATOM 1348 C C . LEU A 1 170 ? -7.715 1.021 -1.709 1.00 91.06 170 LEU A C 1
ATOM 1350 O O . LEU A 1 170 ? -7.148 0.425 -2.622 1.00 91.06 170 LEU A O 1
ATOM 1354 N N . TYR A 1 171 ? -7.464 0.762 -0.420 1.00 93.88 171 TYR A N 1
ATOM 1355 C CA . TYR A 1 171 ? -6.577 -0.318 0.018 1.00 93.88 171 TYR A CA 1
ATOM 1356 C C . TYR A 1 171 ? -7.057 -1.675 -0.506 1.00 93.88 171 TYR A C 1
ATOM 1358 O O . TYR A 1 171 ? -6.267 -2.406 -1.095 1.00 93.88 171 TYR A O 1
ATOM 1366 N N . LEU A 1 172 ? -8.347 -1.997 -0.344 1.00 93.69 172 LEU A N 1
ATOM 1367 C CA . LEU A 1 172 ? -8.919 -3.259 -0.826 1.00 93.69 172 LEU A CA 1
ATOM 1368 C C . LEU A 1 172 ? -8.825 -3.387 -2.351 1.00 93.69 172 LEU A C 1
ATOM 1370 O O . LEU A 1 172 ? -8.481 -4.459 -2.845 1.00 93.69 172 LEU A O 1
ATOM 1374 N N . LEU A 1 173 ? -9.077 -2.302 -3.088 1.00 94.06 173 LEU A N 1
ATOM 1375 C CA . LEU A 1 173 ? -8.931 -2.279 -4.542 1.00 94.06 173 LEU A CA 1
ATOM 1376 C C . LEU A 1 173 ? -7.489 -2.601 -4.956 1.00 94.06 173 LEU A C 1
ATOM 1378 O O . LEU A 1 173 ? -7.263 -3.558 -5.692 1.00 94.06 173 LEU A O 1
ATOM 1382 N N . TYR A 1 174 ? -6.505 -1.856 -4.444 1.00 95.75 174 TYR A N 1
ATOM 1383 C CA . TYR A 1 174 ? -5.102 -2.105 -4.787 1.00 95.75 174 TYR A CA 1
ATOM 1384 C C . TYR A 1 174 ? -4.604 -3.465 -4.308 1.00 95.75 174 TYR A C 1
ATOM 1386 O O . TYR A 1 174 ? -3.797 -4.084 -4.994 1.00 95.75 174 TYR A O 1
ATOM 1394 N N . LEU A 1 175 ? -5.098 -3.964 -3.175 1.00 95.81 175 LEU A N 1
ATOM 1395 C CA . LEU A 1 175 ? -4.769 -5.299 -2.687 1.00 95.81 175 LEU A CA 1
ATOM 1396 C C . LEU A 1 175 ? -5.180 -6.377 -3.698 1.00 95.81 175 LEU A C 1
ATOM 1398 O O . LEU A 1 175 ? -4.366 -7.236 -4.034 1.00 95.81 175 LEU A O 1
ATOM 1402 N N . VAL A 1 176 ? -6.412 -6.313 -4.212 1.00 95.44 176 VAL A N 1
ATOM 1403 C CA . VAL A 1 176 ? -6.916 -7.268 -5.212 1.00 95.44 176 VAL A CA 1
ATOM 1404 C C . VAL A 1 176 ? -6.133 -7.159 -6.518 1.00 95.44 176 VAL A C 1
ATOM 1406 O O . VAL A 1 176 ? -5.715 -8.182 -7.060 1.00 95.44 176 VAL A O 1
ATOM 1409 N N . GLU A 1 1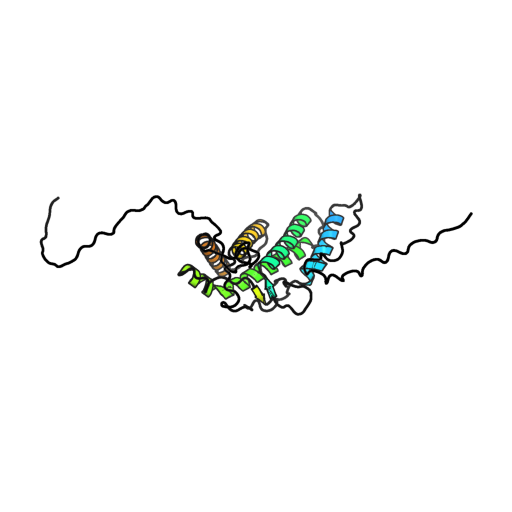77 ? -5.888 -5.944 -7.004 1.00 95.31 177 GLU A N 1
ATOM 1410 C CA . GLU A 1 177 ? -5.145 -5.710 -8.247 1.00 95.31 177 GLU A CA 1
ATOM 1411 C C . GLU A 1 177 ? -3.688 -6.204 -8.154 1.00 95.31 177 GLU A C 1
ATOM 1413 O O . GLU A 1 177 ? -3.196 -6.909 -9.040 1.00 95.31 177 GLU A O 1
ATOM 1418 N N . MET A 1 178 ? -2.999 -5.919 -7.045 1.00 95.44 178 MET A N 1
ATOM 1419 C CA . MET A 1 178 ? -1.620 -6.360 -6.826 1.00 95.44 178 MET A CA 1
ATOM 1420 C C . MET A 1 178 ? -1.516 -7.885 -6.699 1.00 95.44 178 MET A C 1
ATOM 1422 O O . MET A 1 178 ? -0.632 -8.481 -7.321 1.00 95.44 178 MET A O 1
ATOM 1426 N N . ILE A 1 179 ? -2.435 -8.536 -5.976 1.00 95.00 179 ILE A N 1
ATOM 1427 C CA . ILE A 1 179 ? -2.480 -10.006 -5.883 1.00 95.00 179 ILE A CA 1
ATOM 1428 C C . ILE A 1 179 ? -2.796 -10.629 -7.245 1.00 95.00 179 ILE A C 1
ATOM 1430 O O . ILE A 1 179 ? -2.148 -11.597 -7.640 1.00 95.00 179 ILE A O 1
ATOM 1434 N N . SER A 1 180 ? -3.727 -10.043 -8.001 1.00 94.25 180 SER A N 1
ATOM 1435 C CA . SER A 1 180 ? -4.069 -10.497 -9.358 1.00 94.25 180 SER A CA 1
ATOM 1436 C C . SER A 1 180 ? -2.890 -10.360 -10.322 1.00 94.25 180 SER A C 1
ATOM 1438 O O . SER A 1 180 ? -2.732 -11.170 -11.231 1.00 94.25 180 SER A O 1
ATOM 1440 N N . SER A 1 181 ? -2.007 -9.383 -10.090 1.00 92.00 181 SER A N 1
ATOM 1441 C CA . SER A 1 181 ? -0.742 -9.259 -10.817 1.00 92.00 181 SER A CA 1
ATOM 1442 C C . SER A 1 181 ? 0.333 -10.269 -10.386 1.00 92.00 181 SER A C 1
ATOM 1444 O O . SER A 1 181 ? 1.421 -10.271 -10.953 1.00 92.00 181 SER A O 1
ATOM 1446 N N . GLY A 1 182 ? 0.069 -11.135 -9.406 1.00 92.38 182 GLY A N 1
ATOM 1447 C CA . GLY A 1 182 ? 0.992 -12.175 -8.941 1.00 92.38 182 GLY A CA 1
ATOM 1448 C C . GLY A 1 182 ? 1.832 -11.798 -7.718 1.00 92.38 182 GLY A C 1
ATOM 1449 O O . GLY A 1 182 ? 2.744 -12.544 -7.368 1.00 92.38 182 GLY A O 1
ATOM 1450 N N . LEU A 1 183 ? 1.549 -10.671 -7.053 1.00 94.06 183 LEU A N 1
ATOM 1451 C CA . LEU A 1 183 ? 2.233 -10.309 -5.809 1.00 94.06 183 LEU A CA 1
ATOM 1452 C C . LEU A 1 183 ? 1.639 -11.065 -4.618 1.00 94.06 183 LEU A C 1
ATOM 1454 O O . LEU A 1 183 ? 0.436 -11.023 -4.368 1.00 94.06 183 LEU A O 1
ATOM 1458 N N . GLN A 1 184 ? 2.492 -11.720 -3.834 1.00 94.31 184 GLN A N 1
ATOM 1459 C CA . GLN A 1 184 ? 2.070 -12.383 -2.602 1.00 94.31 184 GLN A CA 1
ATOM 1460 C C . GLN A 1 184 ? 2.081 -11.372 -1.452 1.00 94.31 184 GLN A C 1
ATOM 1462 O O . GLN A 1 184 ? 3.136 -11.027 -0.930 1.00 94.31 184 GLN A O 1
ATOM 1467 N N . ILE A 1 185 ? 0.901 -10.868 -1.082 1.00 95.19 185 ILE A N 1
ATOM 1468 C CA . ILE A 1 185 ? 0.745 -9.891 0.011 1.00 95.19 185 ILE A CA 1
ATOM 1469 C C . ILE A 1 185 ? 0.160 -10.541 1.269 1.00 95.19 185 ILE A C 1
ATOM 1471 O O . ILE A 1 185 ? 0.576 -10.186 2.368 1.00 95.19 185 ILE A O 1
ATOM 1475 N N . ILE A 1 186 ? -0.782 -11.478 1.120 1.00 95.00 186 ILE A N 1
ATOM 1476 C CA . ILE A 1 186 ? -1.481 -12.156 2.222 1.00 95.00 186 ILE A CA 1
ATOM 1477 C C . ILE A 1 186 ? -0.858 -13.536 2.429 1.00 95.00 186 ILE A C 1
ATOM 1479 O O . ILE A 1 186 ? -0.734 -14.298 1.471 1.00 95.00 186 ILE A O 1
ATOM 1483 N N . TYR A 1 187 ? -0.495 -13.860 3.667 1.00 92.75 187 TYR A N 1
ATOM 1484 C CA . TYR A 1 187 ? 0.200 -15.094 4.035 1.00 92.75 187 TYR A CA 1
ATOM 1485 C C . TYR A 1 187 ? -0.601 -15.968 5.003 1.00 92.75 187 TYR A C 1
ATOM 1487 O O . TYR A 1 187 ? -0.560 -17.191 4.887 1.00 92.75 187 TYR A O 1
ATOM 1495 N N . ASN A 1 188 ? -1.347 -15.365 5.934 1.00 94.69 188 ASN A N 1
ATOM 1496 C CA . ASN A 1 188 ? -2.002 -16.099 7.023 1.00 94.69 188 ASN A CA 1
ATOM 1497 C C . ASN A 1 188 ? -3.533 -16.114 6.889 1.00 94.69 188 ASN A C 1
ATOM 1499 O O . ASN A 1 188 ? -4.141 -15.169 6.387 1.00 94.69 188 ASN A O 1
ATOM 1503 N N . THR A 1 189 ? -4.188 -17.145 7.434 1.00 93.75 189 THR A N 1
ATOM 1504 C CA . THR A 1 189 ? -5.663 -17.231 7.490 1.00 93.75 189 THR A CA 1
ATOM 1505 C C . THR A 1 189 ? -6.284 -16.116 8.343 1.00 93.75 189 THR A C 1
ATOM 1507 O O . THR A 1 189 ? -7.391 -15.652 8.056 1.00 93.75 189 THR A O 1
ATOM 1510 N N . ASP A 1 190 ? -5.565 -15.634 9.360 1.00 93.12 190 ASP A N 1
ATOM 1511 C CA . ASP A 1 190 ? -6.005 -14.510 10.196 1.00 93.12 190 ASP A CA 1
ATOM 1512 C C . ASP A 1 190 ? -6.056 -13.200 9.399 1.00 93.12 190 ASP A C 1
ATOM 1514 O O . ASP A 1 190 ? -7.010 -12.431 9.522 1.00 93.12 190 ASP A O 1
ATOM 1518 N N . GLU A 1 191 ? -5.072 -12.977 8.520 1.00 94.19 191 GLU A N 1
ATOM 1519 C CA . GLU A 1 191 ? -5.046 -11.833 7.601 1.00 94.19 191 GLU A CA 1
ATOM 1520 C C . GLU A 1 191 ? -6.250 -11.894 6.640 1.00 94.19 191 GLU A C 1
ATOM 1522 O O . GLU A 1 191 ? -6.937 -10.889 6.441 1.00 94.19 191 GLU A O 1
ATOM 1527 N N . VAL A 1 192 ? -6.576 -13.082 6.111 1.00 93.94 192 VAL A N 1
ATOM 1528 C CA . VAL A 1 192 ? -7.764 -13.299 5.261 1.00 93.94 192 VAL A CA 1
ATOM 1529 C C . VAL A 1 192 ? -9.052 -12.963 6.015 1.00 93.94 192 VAL A C 1
ATOM 1531 O O . VAL A 1 192 ? -9.894 -12.220 5.507 1.00 93.94 192 VAL A O 1
ATOM 1534 N N . SER A 1 193 ? -9.196 -13.466 7.241 1.00 92.56 193 SER A N 1
ATOM 1535 C CA . SER A 1 193 ? -10.378 -13.229 8.081 1.00 92.56 193 SER A CA 1
ATOM 1536 C C . SER A 1 193 ? -10.539 -11.744 8.420 1.00 92.56 193 SER A C 1
ATOM 1538 O O . SER A 1 193 ? -11.648 -11.205 8.436 1.00 92.56 193 SER A O 1
ATOM 1540 N N . PHE A 1 194 ? -9.426 -11.045 8.651 1.00 92.00 194 PHE A N 1
ATOM 1541 C CA . PHE A 1 194 ? -9.430 -9.608 8.883 1.00 92.00 194 PHE A CA 1
ATOM 1542 C C . PHE A 1 194 ? -9.864 -8.817 7.640 1.00 92.00 194 PHE A C 1
ATOM 1544 O O . PHE A 1 194 ? -10.722 -7.941 7.738 1.00 92.00 194 PHE A O 1
ATOM 1551 N N . ILE A 1 195 ? -9.347 -9.159 6.459 1.00 92.56 195 ILE A N 1
ATOM 1552 C CA . ILE A 1 195 ? -9.740 -8.513 5.197 1.00 92.56 195 ILE A CA 1
ATOM 1553 C C . ILE A 1 195 ? -11.232 -8.724 4.910 1.00 92.56 195 ILE A C 1
ATOM 1555 O O . ILE A 1 195 ? -11.917 -7.787 4.503 1.00 92.56 195 ILE A O 1
ATOM 1559 N N . GLN A 1 196 ? -11.773 -9.912 5.190 1.00 90.69 196 GLN A N 1
ATOM 1560 C CA . GLN A 1 196 ? -13.214 -10.165 5.085 1.00 90.69 196 GLN A CA 1
ATOM 1561 C C . GLN A 1 196 ? -14.030 -9.251 6.010 1.00 90.69 196 GLN A C 1
ATOM 1563 O O . GLN A 1 196 ? -15.066 -8.720 5.604 1.00 90.69 196 GLN A O 1
ATOM 1568 N N . ASN A 1 197 ? -13.550 -9.007 7.234 1.00 89.00 197 ASN A N 1
ATOM 1569 C CA . ASN A 1 197 ? -14.183 -8.048 8.138 1.00 89.00 197 ASN A CA 1
ATOM 1570 C C . ASN A 1 197 ? -14.144 -6.617 7.581 1.00 89.00 197 ASN A C 1
ATOM 1572 O O . ASN A 1 197 ? -15.150 -5.917 7.681 1.00 89.00 197 ASN A O 1
ATOM 1576 N N . LEU A 1 198 ? -13.040 -6.198 6.949 1.00 88.62 198 LEU A N 1
ATOM 1577 C CA . LEU A 1 198 ? -12.955 -4.886 6.295 1.00 88.62 198 LEU A CA 1
ATOM 1578 C C . LEU A 1 198 ? -13.973 -4.737 5.158 1.00 88.62 198 LEU A C 1
ATOM 1580 O O . LEU A 1 198 ? -14.642 -3.708 5.072 1.00 88.62 198 LEU A O 1
ATOM 1584 N N . VAL A 1 199 ? -14.131 -5.763 4.316 1.00 89.19 199 VAL A N 1
ATOM 1585 C CA . VAL A 1 199 ? -15.122 -5.764 3.225 1.00 89.19 199 VAL A CA 1
ATOM 1586 C C . VAL A 1 199 ? -16.540 -5.608 3.779 1.00 89.19 199 VAL A C 1
ATOM 1588 O O . VAL A 1 199 ? -17.307 -4.784 3.282 1.00 89.19 199 VAL A O 1
ATOM 1591 N N . PHE A 1 200 ? -16.868 -6.329 4.854 1.00 84.25 200 PHE A N 1
ATOM 1592 C CA . PHE A 1 200 ? -18.165 -6.203 5.522 1.00 84.25 200 PHE A CA 1
ATOM 1593 C C . PHE A 1 200 ? -18.397 -4.792 6.086 1.00 84.25 200 PHE A C 1
ATOM 1595 O O . PHE A 1 200 ? -19.506 -4.262 6.012 1.00 84.25 200 PHE A O 1
ATOM 1602 N N . CYS A 1 201 ? -17.356 -4.151 6.627 1.00 80.62 201 CYS A N 1
ATOM 1603 C CA . CYS A 1 201 ? -17.450 -2.761 7.065 1.00 80.62 201 CYS A CA 1
ATOM 1604 C C . CYS A 1 201 ? -17.764 -1.830 5.885 1.00 80.62 201 CYS A C 1
ATOM 1606 O O . CYS A 1 201 ? -18.721 -1.065 5.964 1.00 80.62 201 CYS A O 1
ATOM 1608 N N . VAL A 1 202 ? -17.037 -1.931 4.767 1.00 83.31 202 VAL A N 1
ATOM 1609 C CA . VAL A 1 202 ? -17.279 -1.101 3.568 1.00 83.31 202 VAL A CA 1
ATOM 1610 C C . VAL A 1 202 ? -18.699 -1.270 3.026 1.00 83.31 202 VAL A C 1
ATOM 1612 O O . VAL A 1 202 ? -19.352 -0.273 2.713 1.00 83.31 202 VAL A O 1
ATOM 1615 N N . GLU A 1 203 ? -19.223 -2.498 3.007 1.00 82.50 203 GLU A N 1
ATOM 1616 C CA . GLU A 1 203 ? -20.599 -2.786 2.584 1.00 82.50 203 GLU A CA 1
ATOM 1617 C C . GLU A 1 203 ? -21.646 -2.031 3.418 1.00 82.50 203 GLU A C 1
ATOM 1619 O O . GLU A 1 203 ? -22.709 -1.700 2.915 1.00 82.50 203 GLU A O 1
ATOM 1624 N N . ARG A 1 204 ? -21.385 -1.729 4.693 1.00 76.00 204 ARG A N 1
ATOM 1625 C CA . ARG A 1 204 ? -22.364 -1.071 5.582 1.00 76.00 204 ARG A CA 1
ATOM 1626 C C . ARG A 1 204 ? -22.161 0.439 5.694 1.00 76.00 204 ARG A C 1
ATOM 1628 O O . ARG A 1 204 ? -23.122 1.169 5.946 1.00 76.00 204 ARG A O 1
ATOM 1635 N N . VAL A 1 205 ? -20.934 0.913 5.486 1.00 73.94 205 VAL A N 1
ATOM 1636 C CA . VAL A 1 205 ? -20.515 2.295 5.770 1.00 73.94 205 VAL A CA 1
ATOM 1637 C C . VAL A 1 205 ? -21.013 3.317 4.748 1.00 73.94 205 VAL A C 1
ATOM 1639 O O . VAL A 1 205 ? -21.130 4.486 5.095 1.00 73.94 205 VAL A O 1
ATOM 1642 N N . TYR A 1 206 ? -21.419 2.929 3.534 1.00 68.44 206 TYR A N 1
ATOM 1643 C CA . TYR A 1 206 ? -21.918 3.889 2.525 1.00 68.44 206 TYR A CA 1
ATOM 1644 C C . TYR A 1 206 ? -23.147 4.716 2.974 1.00 68.44 206 TYR A C 1
ATOM 1646 O O . TYR A 1 206 ? -23.514 5.704 2.330 1.00 68.44 206 TYR A O 1
ATOM 1654 N N . ARG A 1 207 ? -23.806 4.297 4.063 1.00 69.06 207 ARG A N 1
ATOM 1655 C CA . ARG A 1 207 ? -24.961 4.959 4.689 1.00 69.06 207 ARG A CA 1
ATOM 1656 C C . ARG A 1 207 ? -24.566 5.926 5.812 1.00 69.06 207 ARG A C 1
ATOM 1658 O O . ARG A 1 207 ? -25.425 6.661 6.291 1.00 69.06 207 ARG A O 1
ATOM 1665 N N . VAL A 1 208 ? -23.305 5.906 6.240 1.00 64.94 208 VAL A N 1
ATOM 1666 C CA . VAL A 1 208 ? -22.760 6.738 7.316 1.00 64.94 208 VAL A CA 1
ATOM 1667 C C . VAL A 1 208 ? -22.133 7.988 6.688 1.00 64.94 208 VAL A C 1
ATOM 1669 O O . VAL A 1 208 ? -21.368 7.869 5.729 1.00 64.94 208 VAL A O 1
ATOM 1672 N N . PRO A 1 209 ? -22.474 9.197 7.164 1.00 60.84 209 PRO A N 1
ATOM 1673 C CA . PRO A 1 209 ? -21.841 10.413 6.679 1.00 60.84 209 PRO A CA 1
ATOM 1674 C C . PRO A 1 209 ? -20.372 10.421 7.105 1.00 60.84 209 PRO A C 1
ATOM 1676 O O . PRO A 1 209 ? -20.061 10.172 8.268 1.00 60.84 209 PRO A O 1
ATOM 1679 N N . ASP A 1 210 ? -19.483 10.721 6.165 1.00 61.75 210 ASP A N 1
ATOM 1680 C CA . ASP A 1 210 ? -18.044 10.593 6.352 1.00 61.75 210 ASP A CA 1
ATOM 1681 C C . ASP A 1 210 ? -17.277 11.795 5.770 1.00 61.75 210 ASP A C 1
ATOM 1683 O O . ASP A 1 210 ? -17.800 12.564 4.963 1.00 61.75 210 ASP A O 1
ATOM 1687 N N . PHE A 1 211 ? -16.041 12.003 6.211 1.00 61.28 211 PHE A N 1
ATOM 1688 C CA . PHE A 1 211 ? -15.154 13.026 5.686 1.00 61.28 211 PHE A CA 1
ATOM 1689 C C . PHE A 1 211 ? -14.572 12.559 4.347 1.00 61.28 211 PHE A C 1
ATOM 1691 O O . PHE A 1 211 ? -14.064 11.448 4.208 1.00 61.28 211 PHE A O 1
ATOM 1698 N N . GLY A 1 212 ? -14.649 13.418 3.327 1.00 59.22 212 GLY A N 1
ATOM 1699 C CA . GLY A 1 212 ? -14.014 13.146 2.038 1.00 59.22 212 GLY A CA 1
ATOM 1700 C C . GLY A 1 212 ? -12.486 13.048 2.155 1.00 59.22 212 GLY A C 1
ATOM 1701 O O . GLY A 1 212 ? -11.901 13.415 3.172 1.00 59.22 212 GLY A O 1
ATOM 1702 N N . VAL A 1 213 ? -11.827 12.629 1.070 1.00 63.22 213 VAL A N 1
ATOM 1703 C CA . VAL A 1 213 ? -10.358 12.433 0.965 1.00 63.22 213 VAL A CA 1
ATOM 1704 C C . VAL A 1 213 ? -9.529 13.617 1.490 1.00 63.22 213 VAL A C 1
ATOM 1706 O O . VAL A 1 213 ? -8.404 13.448 1.945 1.00 63.22 213 VAL A O 1
ATOM 1709 N N . TRP A 1 214 ? -10.087 14.826 1.457 1.00 60.19 214 TRP A N 1
ATOM 1710 C CA . TRP A 1 214 ? -9.414 16.041 1.907 1.00 60.19 214 TRP A CA 1
ATOM 1711 C C . TRP A 1 214 ? -9.486 16.294 3.415 1.00 60.19 214 TRP A C 1
ATOM 1713 O O . TRP A 1 214 ? -8.941 17.302 3.847 1.00 60.19 214 TRP A O 1
ATOM 1723 N N . GLU A 1 215 ? -10.168 15.446 4.196 1.00 55.00 215 GLU A N 1
ATOM 1724 C CA . GLU A 1 215 ? -10.324 15.572 5.661 1.00 55.00 215 GLU A CA 1
ATOM 1725 C C . GLU A 1 215 ? -10.939 16.916 6.113 1.00 55.00 215 GLU A C 1
ATOM 1727 O O . GLU A 1 215 ? -10.877 17.289 7.277 1.00 55.00 215 GLU A O 1
ATOM 1732 N N . ARG A 1 216 ? -11.551 17.667 5.188 1.00 54.44 216 ARG A N 1
ATOM 1733 C CA . ARG A 1 216 ? -12.093 19.023 5.416 1.00 54.44 216 ARG A CA 1
ATOM 1734 C C . ARG A 1 216 ? -13.582 19.039 5.788 1.00 54.44 216 ARG A C 1
ATOM 1736 O O . ARG A 1 216 ? -14.125 20.077 6.153 1.00 54.44 216 ARG A O 1
ATOM 1743 N N . GLY A 1 217 ? -14.263 17.898 5.703 1.00 59.47 217 GLY A N 1
ATOM 1744 C CA . GLY A 1 217 ? -15.719 17.817 5.853 1.00 59.47 217 GLY A CA 1
ATOM 1745 C C . GLY A 1 217 ? -16.403 18.328 4.590 1.00 59.47 217 GLY A C 1
ATOM 1746 O O . GLY A 1 217 ? -15.965 17.976 3.494 1.00 59.47 217 GLY A O 1
ATOM 1747 N N . SER A 1 218 ? -17.442 19.164 4.727 1.00 51.72 218 SER A N 1
ATOM 1748 C CA . SER A 1 218 ? -18.131 19.702 3.551 1.00 51.72 218 SER A CA 1
ATOM 1749 C C . SER A 1 218 ? -17.204 20.512 2.636 1.00 51.72 218 SER A C 1
ATOM 1751 O O . SER A 1 218 ? -16.201 21.059 3.100 1.00 51.72 218 SER A O 1
ATOM 1753 N N . LYS A 1 219 ? -17.567 20.702 1.357 1.00 46.88 219 LYS A N 1
ATOM 1754 C CA . LYS A 1 219 ? -16.877 21.645 0.435 1.00 46.88 219 LYS A CA 1
ATOM 1755 C C . LYS A 1 219 ? -16.580 23.030 1.057 1.00 46.88 219 LYS A C 1
ATOM 1757 O O . LYS A 1 219 ? -15.675 23.721 0.594 1.00 46.88 219 LYS A O 1
ATOM 1762 N N . TYR A 1 220 ? -17.314 23.431 2.099 1.00 47.19 220 TYR A N 1
ATOM 1763 C CA . TYR A 1 220 ? -17.161 24.697 2.820 1.00 47.19 220 TYR A CA 1
ATOM 1764 C C . TYR A 1 220 ? -16.244 24.636 4.058 1.00 47.19 220 TYR A C 1
ATOM 1766 O O . TYR A 1 220 ? -16.145 25.630 4.771 1.00 47.19 220 TYR A O 1
ATOM 1774 N N . ASN A 1 221 ? -15.564 23.512 4.315 1.00 51.88 221 ASN A N 1
ATOM 1775 C CA . ASN A 1 221 ? -14.625 23.320 5.428 1.00 51.88 221 ASN A CA 1
ATOM 1776 C C . ASN A 1 221 ? -15.216 23.663 6.811 1.00 51.88 221 ASN A C 1
ATOM 1778 O O . ASN A 1 221 ? -14.573 24.288 7.650 1.00 51.88 221 ASN A O 1
ATOM 1782 N N . ASN A 1 222 ? -16.479 23.297 7.027 1.00 53.03 222 ASN A N 1
ATOM 1783 C CA . ASN A 1 222 ? -17.231 23.569 8.255 1.00 53.03 222 ASN A CA 1
ATOM 1784 C C . ASN A 1 222 ? -17.164 22.416 9.278 1.00 53.03 222 ASN A C 1
ATOM 1786 O O . ASN A 1 222 ? -17.889 22.449 10.267 1.00 53.03 222 ASN A O 1
ATOM 1790 N N . GLY A 1 223 ? -16.367 21.374 9.015 1.00 55.44 223 GLY A N 1
ATOM 1791 C CA . GLY A 1 223 ? -16.236 20.210 9.896 1.00 55.44 223 GLY A CA 1
ATOM 1792 C C . GLY A 1 223 ? -17.446 19.264 9.924 1.00 55.44 223 GLY A C 1
ATOM 1793 O O . GLY A 1 223 ? -17.435 18.312 10.697 1.00 55.44 223 GLY A O 1
ATOM 1794 N N . SER A 1 224 ? -18.481 19.476 9.097 1.00 51.38 224 SER A N 1
ATOM 1795 C CA . SER A 1 224 ? -19.609 18.538 9.000 1.00 51.38 224 SER A CA 1
ATOM 1796 C C . SER A 1 224 ? -19.286 17.380 8.054 1.00 51.38 224 SER A C 1
ATOM 1798 O O . SER A 1 224 ? -18.812 17.619 6.941 1.00 51.38 224 SER A O 1
ATOM 1800 N N . THR A 1 225 ? -19.600 16.151 8.467 1.00 54.50 225 THR A N 1
ATOM 1801 C CA . THR A 1 225 ? -19.490 14.935 7.648 1.00 54.50 225 THR A CA 1
ATOM 1802 C C . THR A 1 225 ? -20.365 15.016 6.389 1.00 54.50 225 THR A C 1
ATOM 1804 O O . THR A 1 225 ? -21.480 15.541 6.424 1.00 54.50 225 THR A O 1
ATOM 1807 N N . GLU A 1 226 ? -19.875 14.508 5.255 1.00 52.62 226 GLU A N 1
ATOM 1808 C CA . GLU A 1 226 ? -20.616 14.470 3.990 1.00 52.62 226 GLU A CA 1
ATOM 1809 C C . GLU A 1 226 ? -21.257 13.087 3.780 1.00 52.62 226 GLU A C 1
ATOM 1811 O O . GLU A 1 226 ? -20.628 12.040 3.935 1.00 52.62 226 GLU A O 1
ATOM 1816 N N . LEU A 1 227 ? -22.535 13.052 3.392 1.00 52.38 227 LEU A N 1
ATOM 1817 C CA . LEU A 1 227 ? -23.159 11.814 2.921 1.00 52.38 227 LEU A CA 1
ATOM 1818 C C . LEU A 1 227 ? -22.652 11.497 1.508 1.00 52.38 227 LEU A C 1
ATOM 1820 O O . LEU A 1 227 ? -22.922 12.244 0.568 1.00 52.38 227 LEU A O 1
ATOM 1824 N N . HIS A 1 228 ? -21.993 10.347 1.351 1.00 51.53 228 HIS A N 1
ATOM 1825 C CA . HIS A 1 228 ? -21.505 9.845 0.059 1.00 51.53 228 HIS A CA 1
ATOM 1826 C C . HIS A 1 228 ? -22.646 9.422 -0.890 1.00 51.53 228 HIS A C 1
ATOM 1828 O O . HIS A 1 228 ? -22.445 9.276 -2.094 1.00 51.53 228 HIS A O 1
ATOM 1834 N N . SER A 1 229 ? -23.874 9.285 -0.376 1.00 37.41 229 SER A N 1
ATOM 1835 C CA . SER A 1 229 ? -25.083 9.072 -1.169 1.00 37.41 229 SER A CA 1
ATOM 1836 C C . SER A 1 229 ? -26.205 10.002 -0.696 1.00 37.41 229 SER A C 1
ATOM 1838 O O . SER A 1 229 ? -26.568 10.042 0.479 1.00 37.41 229 SER A O 1
ATOM 1840 N N . ARG A 1 230 ? -26.786 10.780 -1.619 1.00 35.81 2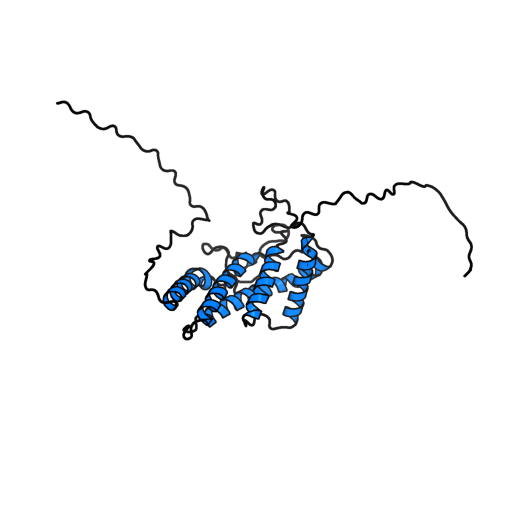30 ARG A N 1
ATOM 1841 C CA . ARG A 1 230 ? -28.012 11.535 -1.331 1.00 35.81 230 ARG A CA 1
ATOM 1842 C C . ARG A 1 230 ? -29.168 10.548 -1.221 1.00 35.81 230 ARG A C 1
ATOM 1844 O O . ARG A 1 230 ? -29.813 10.249 -2.222 1.00 35.81 230 ARG A O 1
ATOM 1851 N N . PHE A 1 231 ? -29.502 10.109 -0.014 1.00 31.19 231 PHE A N 1
ATOM 1852 C CA . PHE A 1 231 ? -30.877 9.703 0.242 1.00 31.19 231 PHE A CA 1
ATOM 1853 C C . PHE A 1 231 ? -31.718 10.984 0.217 1.00 31.19 231 PHE A C 1
ATOM 1855 O O . PHE A 1 231 ? -31.770 11.729 1.192 1.00 31.19 231 PHE A O 1
ATOM 1862 N N . ARG A 1 232 ? -32.365 11.289 -0.916 1.00 25.97 232 ARG A N 1
ATOM 1863 C CA . ARG A 1 232 ? -33.627 12.023 -0.815 1.00 25.97 232 ARG A CA 1
ATOM 1864 C C . ARG A 1 232 ? -34.608 11.017 -0.219 1.00 25.97 232 ARG A C 1
ATOM 1866 O O . ARG A 1 232 ? -34.859 10.006 -0.875 1.00 25.97 232 ARG A O 1
ATOM 1873 N N . PRO A 1 233 ? -35.170 11.240 0.978 1.00 31.09 233 PRO A N 1
ATOM 1874 C CA . PRO A 1 233 ? -36.379 10.528 1.326 1.00 31.09 233 PRO A CA 1
ATOM 1875 C C . PRO A 1 233 ? -37.416 10.987 0.303 1.00 31.09 233 PRO A C 1
ATOM 1877 O O . PRO A 1 233 ? -37.839 12.144 0.302 1.00 31.09 233 PRO A O 1
ATOM 1880 N N . CYS A 1 234 ? -37.772 10.115 -0.638 1.00 26.30 234 CYS A N 1
ATOM 1881 C CA . CYS A 1 234 ? -39.003 10.298 -1.379 1.00 26.30 234 CYS A CA 1
ATOM 1882 C C . CYS A 1 234 ? -40.106 10.381 -0.323 1.00 26.30 234 CYS A C 1
ATOM 1884 O O . CYS A 1 234 ? -40.364 9.418 0.397 1.00 26.30 234 CYS A O 1
ATOM 1886 N N . HIS A 1 235 ? -40.708 11.562 -0.197 1.00 29.31 235 HIS A N 1
ATOM 1887 C CA . HIS A 1 235 ? -41.959 11.785 0.511 1.00 29.31 235 HIS A CA 1
ATOM 1888 C C . HIS A 1 235 ? -43.056 10.940 -0.156 1.00 29.31 235 HIS A C 1
ATOM 1890 O O . HIS A 1 235 ? -43.841 11.433 -0.952 1.00 29.31 235 HIS A O 1
ATOM 1896 N N . CYS A 1 236 ? -43.078 9.644 0.130 1.00 29.98 236 CYS A N 1
ATOM 1897 C CA . CYS A 1 236 ? -44.171 8.728 -0.163 1.00 29.98 236 CYS A CA 1
ATOM 1898 C C . CYS A 1 236 ? -44.027 7.524 0.764 1.00 29.98 236 CYS A C 1
ATOM 1900 O O . CYS A 1 236 ? -43.684 6.443 0.324 1.00 29.98 236 CYS A O 1
ATOM 1902 N N . PHE A 1 237 ? -44.201 7.751 2.065 1.00 27.12 237 PHE A N 1
ATOM 1903 C CA . PHE A 1 237 ? -44.869 6.825 2.986 1.00 27.12 237 PHE A CA 1
ATOM 1904 C C . PHE A 1 237 ? -45.068 7.561 4.321 1.00 27.12 237 PHE A C 1
ATOM 1906 O O . PHE A 1 237 ? -44.388 7.334 5.314 1.00 27.12 237 PHE A O 1
ATOM 1913 N N . LYS A 1 238 ? -46.007 8.516 4.333 1.00 27.77 238 LYS A N 1
ATOM 1914 C CA . LYS A 1 238 ? -46.728 8.848 5.565 1.00 27.77 238 LYS A CA 1
ATOM 1915 C C . LYS A 1 238 ? -47.858 7.823 5.659 1.00 27.77 238 LYS A C 1
ATOM 1917 O O . LYS A 1 238 ? -48.915 8.048 5.081 1.00 27.77 238 LYS A O 1
ATOM 1922 N N . MET A 1 239 ? -47.654 6.710 6.362 1.00 26.14 239 MET A N 1
ATOM 1923 C CA . MET A 1 239 ? -48.790 6.108 7.058 1.00 26.14 239 MET A CA 1
ATOM 1924 C C . MET A 1 239 ? -48.860 6.766 8.428 1.00 26.14 239 MET A C 1
ATOM 1926 O O . MET A 1 239 ? -48.014 6.566 9.293 1.00 26.14 239 MET A O 1
ATOM 1930 N N . SER A 1 240 ? -49.848 7.649 8.536 1.00 29.59 240 SER A N 1
ATOM 1931 C CA . SER A 1 240 ? -50.319 8.250 9.772 1.00 29.59 240 SER A CA 1
ATOM 1932 C C . SER A 1 240 ? -50.666 7.152 10.773 1.00 29.59 240 SER A C 1
ATOM 1934 O O . SER A 1 240 ? -51.406 6.225 10.443 1.00 29.59 240 SER A O 1
ATOM 1936 N N . SER A 1 241 ? -50.158 7.254 11.993 1.00 28.98 241 SER A N 1
ATOM 1937 C CA . SER A 1 241 ? -50.688 6.531 13.149 1.00 28.98 241 SER A CA 1
ATOM 1938 C C . SER A 1 241 ? -50.467 7.376 14.396 1.00 28.98 241 SER A C 1
ATOM 1940 O O . SER A 1 241 ? -49.712 7.009 15.283 1.00 28.98 241 SER A O 1
ATOM 1942 N N . ASP A 1 242 ? -51.148 8.520 14.441 1.00 27.64 242 ASP A N 1
ATOM 1943 C CA . ASP A 1 242 ? -51.547 9.147 15.698 1.00 27.64 242 ASP A CA 1
ATOM 1944 C C . ASP A 1 242 ? -53.056 8.948 15.855 1.00 27.64 242 ASP A C 1
ATOM 1946 O O . ASP A 1 242 ? -53.868 9.671 15.278 1.00 27.64 242 ASP A O 1
ATOM 1950 N N . MET A 1 243 ? -53.445 7.943 16.636 1.00 26.53 243 MET A N 1
ATOM 1951 C CA . MET A 1 243 ? -54.788 7.858 17.198 1.00 26.53 243 MET A CA 1
ATOM 1952 C C . MET A 1 243 ? -54.660 7.412 18.652 1.00 26.53 243 MET A C 1
ATOM 1954 O O . MET A 1 243 ? -54.472 6.235 18.952 1.00 26.53 243 MET A O 1
ATOM 1958 N N . LYS A 1 244 ? -54.771 8.396 19.549 1.00 33.53 244 LYS A N 1
ATOM 1959 C CA . LYS A 1 244 ? -55.044 8.232 20.981 1.00 33.53 244 LYS A CA 1
ATOM 1960 C C . LYS A 1 244 ? -56.061 7.112 21.221 1.00 33.53 244 LYS A C 1
ATOM 1962 O O . LYS A 1 244 ? -57.128 7.121 20.603 1.00 33.53 244 LYS A O 1
ATOM 1967 N N . ARG A 1 245 ? -55.824 6.269 22.228 1.00 30.20 245 ARG A N 1
ATOM 1968 C CA . ARG A 1 245 ? -56.925 5.810 23.079 1.00 30.20 245 ARG A CA 1
ATOM 1969 C C . ARG A 1 245 ? -56.455 5.408 24.471 1.00 30.20 245 ARG A C 1
ATOM 1971 O O . ARG A 1 245 ? -55.560 4.593 24.651 1.00 30.20 245 ARG A O 1
ATOM 1978 N N . ASP A 1 246 ? -57.091 6.082 25.411 1.00 26.95 246 ASP A N 1
ATOM 1979 C CA . ASP A 1 246 ? -57.049 5.932 26.851 1.00 26.95 246 ASP A CA 1
ATOM 1980 C C . ASP A 1 246 ? -57.859 4.694 27.296 1.00 26.95 246 ASP A C 1
ATOM 1982 O O . ASP A 1 246 ? -58.799 4.295 26.610 1.00 26.95 246 ASP A O 1
ATOM 1986 N N . HIS A 1 247 ? -57.539 4.190 28.492 1.00 29.06 247 HIS A N 1
ATOM 1987 C CA . HIS A 1 247 ? -58.402 3.430 29.420 1.00 29.06 247 HIS A CA 1
ATOM 1988 C C . HIS A 1 247 ? -58.846 1.965 29.133 1.00 29.06 247 HIS A C 1
ATOM 1990 O O . HIS A 1 247 ? -59.873 1.715 28.515 1.00 29.06 247 HIS A O 1
ATOM 1996 N N . ARG A 1 248 ? -58.180 1.049 29.873 1.00 26.47 248 ARG A N 1
ATOM 1997 C CA . ARG A 1 248 ? -58.725 -0.011 30.779 1.00 26.47 248 ARG A CA 1
ATOM 1998 C C . ARG A 1 248 ? -59.472 -1.255 30.187 1.00 26.47 248 ARG A C 1
ATOM 2000 O O . ARG A 1 248 ? -59.708 -1.289 28.991 1.00 26.47 248 ARG A O 1
ATOM 2007 N N . PRO A 1 249 ? -59.684 -2.359 30.963 1.00 42.53 249 PRO A N 1
ATOM 2008 C CA . PRO A 1 249 ? -59.106 -3.683 30.674 1.00 42.53 249 PRO A CA 1
ATOM 2009 C C . PRO A 1 249 ? -60.135 -4.843 30.560 1.00 42.53 249 PRO A C 1
ATOM 2011 O O . PRO A 1 249 ? -61.334 -4.631 30.700 1.00 42.53 249 PRO A O 1
ATOM 2014 N N . CYS A 1 250 ? -59.597 -6.071 30.471 1.00 24.66 250 CYS A N 1
ATOM 2015 C CA . CYS A 1 250 ? -60.184 -7.371 30.848 1.00 24.66 250 CYS A CA 1
ATOM 2016 C C . CYS A 1 250 ? -61.032 -8.158 29.825 1.00 24.66 250 CYS A C 1
ATOM 2018 O O . CYS A 1 250 ? -61.849 -7.595 29.107 1.00 24.66 250 CYS A O 1
ATOM 2020 N N . LEU A 1 251 ? -60.877 -9.493 29.953 1.00 26.17 251 LEU A N 1
ATOM 2021 C CA . LEU A 1 251 ? -61.710 -10.614 29.467 1.00 26.17 251 LEU A CA 1
ATOM 2022 C C . LEU A 1 251 ? -61.561 -10.950 27.975 1.00 26.17 251 LEU A C 1
ATOM 2024 O O . LEU A 1 251 ? -61.463 -10.056 27.150 1.00 26.17 251 LEU A O 1
ATOM 2028 N N . GLU A 1 252 ? -61.628 -12.187 27.490 1.00 26.22 252 GLU A N 1
ATOM 2029 C CA . GLU A 1 252 ? -61.500 -13.589 27.933 1.00 26.22 252 GLU A CA 1
ATOM 2030 C C . GLU A 1 252 ? -61.829 -14.416 26.646 1.00 26.22 252 GLU A C 1
ATOM 2032 O O . GLU A 1 252 ? -62.243 -13.836 25.643 1.00 26.22 252 GLU A O 1
ATOM 2037 N N . TYR A 1 253 ? -61.724 -15.753 26.704 1.00 28.53 253 TYR A N 1
ATOM 2038 C CA . TYR A 1 253 ? -62.261 -16.759 25.750 1.00 28.53 253 TYR A CA 1
ATOM 2039 C C . TYR A 1 253 ? -61.550 -16.877 24.381 1.00 28.53 253 TYR A C 1
ATOM 2041 O O . TYR A 1 253 ? -61.626 -16.000 23.532 1.00 28.53 253 TYR A O 1
ATOM 2049 N N . THR A 1 254 ? -60.651 -17.848 24.172 1.00 28.80 254 THR A N 1
ATOM 2050 C CA . THR A 1 254 ? -60.842 -19.294 23.876 1.00 28.80 254 THR A CA 1
ATOM 2051 C C . THR A 1 254 ? -61.541 -19.645 22.550 1.00 28.80 254 THR A C 1
ATOM 2053 O O . THR A 1 254 ? -62.615 -19.158 22.222 1.00 28.80 254 THR A O 1
ATOM 2056 N N . SER A 1 255 ? -60.915 -20.625 21.885 1.00 27.31 255 SER A N 1
ATOM 2057 C CA . SER A 1 255 ? -61.498 -21.709 21.078 1.00 27.31 255 SER A CA 1
ATOM 2058 C C . SER A 1 255 ? -61.939 -21.492 19.621 1.00 27.31 255 SER A C 1
ATOM 2060 O O . SER A 1 255 ? -62.989 -20.936 19.334 1.00 27.31 255 SER A O 1
ATOM 2062 N N . SER A 1 256 ? -61.196 -22.215 18.769 1.00 26.80 256 SER A N 1
ATOM 2063 C CA . SER A 1 256 ? -61.655 -23.153 17.726 1.00 26.80 256 SER A CA 1
ATOM 2064 C C . SER A 1 256 ? -62.223 -22.649 16.396 1.00 26.80 256 SER A C 1
ATOM 2066 O O . SER A 1 256 ? -62.935 -21.657 16.318 1.00 26.80 256 SER A O 1
ATOM 2068 N N . ILE A 1 257 ? -62.024 -23.537 15.404 1.00 30.34 257 ILE A N 1
ATOM 2069 C CA . ILE A 1 257 ? -62.591 -23.604 14.044 1.00 30.34 257 ILE A CA 1
ATOM 2070 C C . ILE A 1 257 ? -61.719 -22.809 13.049 1.00 30.34 257 ILE A C 1
ATOM 2072 O O . ILE A 1 257 ? -61.593 -21.600 13.175 1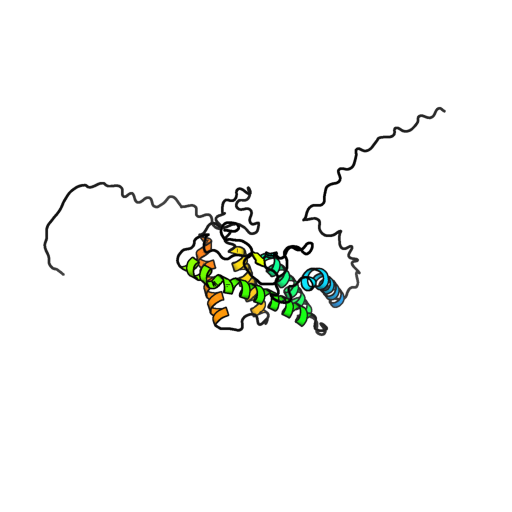.00 30.34 257 ILE A O 1
ATOM 2076 N N . MET A 1 258 ? -61.033 -23.406 12.069 1.00 34.88 258 MET A N 1
ATOM 2077 C CA . MET A 1 258 ? -61.273 -24.625 11.286 1.00 34.88 258 MET A CA 1
ATOM 2078 C C . MET A 1 258 ? -59.938 -25.223 10.820 1.00 34.88 258 MET A C 1
ATOM 2080 O O . MET A 1 258 ? -58.988 -24.430 10.632 1.00 34.88 258 MET A O 1
#

Foldseek 3Di:
DDDDDDDDDDDDDDDPDDDDPPDDDPPPPDDDDPDDDLLNVLVVLLVVLVVPQVVQQAPALLFHFPDPDDPRQKGFLQVLLVNLVSLQVSLVSLVVPPPSVCSSVVSLVSSLSSLLSVLVLQVVLLVLLVVCLVPVDLQSADDRMAGSHPSHDPDDCVRPSFHPLVSLVSSLVVVVVSVVVVRDNDDDPVSVVSNVSSVSSSVPCLQPFGQPPVNQAPPVSPNHGHRNDDPPPPPPDPPDDDDDDDDDDDDDDDDDDD

InterPro domains:
  IPR008734 Phosphorylase kinase alpha/beta subunit [PTHR10749] (40-229)
  IPR008928 Six-hairpin glycosidase superfamily [SSF48208] (35-221)
  IPR011613 GH15-like domain [PF00723] (42-227)

Secondary structure (DSSP, 8-state):
---------PPPP----PPPTT--SS-------TT--HHHHHHHHHHHHHHHTGGG--TTT----S-SSSS--EEEHHHHHHHHHHHHHHHHHHTTSS--TTHHHHHHHHHHHHHHHHHHHHHTTHHHHHHHHHS--GGGPPP-EEETTT--B-S-TTT-----HHHHHHHHHHHHHHHHTT-----SHHHHHHHHHHHHHHHHHTTS-B--TTS--STT-SSPPBPSS-----S-----------------------

Sequence (258 aa):
MASSPDAIVSSPPAFLRSGSVYEPLKSIHLPRPDNETLWDKLDHYYRIVKSTLLLYQSPTTGLFPTKTCGDDQKAKIHDSLYCAAGAWALALAYRRIDDDKGRTHELEHSAIKCMRGILYCYMRQADKVQQFKQDPRPATCLHSVFNVHTGDEILSHEEYGHLQINTVSLYLLYLVEMISSGLQIIYNTDEVSFIQNLVFCVERVYRVPDFGVWERGSKYNNGSTELHSRFRPCHCFKMSSDMKRDHRPCLEYTSSIM

Organism: Suricata suricatta (NCBI:txid37032)

pLDDT: mean 70.92, std 23.87, range [24.66, 96.75]

Radius of gyration: 28.67 Å; chains: 1; bounding box: 81×95×62 Å